Protein AF-A0A928X667-F1 (afdb_monomer)

Radius of gyration: 17.64 Å; Cα contacts (8 Å, |Δi|>4): 280; chains: 1; bounding box: 46×39×50 Å

Mean predicted aligned error: 10.04 Å

Foldseek 3Di:
DPDQFDQDAADPPVQVVLCVVPVVVVVVVVVVVVVLVVVVVVQPDPCFWPDDPVVLVVVLVVLLCVLLVLQVPQDDDVQARQGLNLLSLLVQCNRNAQVSSLVSQLSSVVVSCNPRNRHHDFSLLSSLSSLSNRQLSRLLPPDDDPPLVSLVVSLVVSCCPNLVPSVLVRQCSPPHPVVNVVSVVCSVSVVVSSVVSSVVNVVVVVVCLVPDDCNTGVSNVVPD

Secondary structure (DSSP, 8-state):
--SS-------HHHHHHHHHHTHHHHHHHHHHHHHHHHHHHHS-----B---HHHHHHHHHHHHHHHHHHHH--EEETTEEE-SHHHHHHHHHHHH-HHHHHHHHHHHHHHHHHHS--SSPPHHHHHHHHHHHHHHHHHHHH--S-HHHHHHHHHHHHIIIIIIIIHHHHHHHHS-TTHHHHHHHHHHHHHHHHHHHHHHHHHHHHHHHHHS-TTTBGGGTTT-

pLDDT: mean 73.48, std 12.9, range [28.52, 91.56]

Nearest PDB structures (foldseek):
  5d0y-assembly2_B  TM=8.139E-01  e=7.021E-04  Lactobacillus delbrueckii subsp. bulgaricus
  7nnt-assembly1_C  TM=7.976E-01  e=4.107E-04  Lactobacillus delbrueckii subsp. bulgaricus ATCC 11842 = JCM 1002
  5d3m-assembly1_C  TM=7.918E-01  e=2.262E-03  Lactobacillus delbrueckii
  4z7f-assembly2_D  TM=7.375E-01  e=1.459E-03  Enterococcus faecalis V583
  5jsz-assembly2_G  TM=7.010E-01  e=6.613E-03  Lactobacillus delbrueckii subsp. bulgaricus ATCC 11842 = JCM 1002

Solvent-accessible surface area (backbone atoms only — not comparable to full-atom values): 11782 Å² total; per-residue (Å²): 145,77,79,90,70,56,70,39,73,74,52,64,66,62,48,52,50,49,49,66,74,48,38,73,61,53,50,59,46,47,51,51,50,49,49,50,49,46,51,61,66,70,44,81,81,72,78,41,53,72,61,54,73,67,56,51,52,53,54,42,52,53,51,14,52,50,19,17,50,23,58,70,57,47,50,84,48,101,88,46,77,41,56,46,29,57,34,47,12,30,50,36,1,67,63,57,25,17,75,52,4,19,53,27,20,25,50,6,44,52,53,27,38,64,77,59,32,89,26,86,78,42,72,46,36,29,49,18,44,11,39,33,0,23,46,30,18,42,45,65,76,74,50,96,64,59,70,68,56,44,50,54,52,27,52,53,53,33,42,50,51,20,65,55,45,30,36,47,53,28,46,32,69,73,75,34,75,74,47,51,63,59,47,64,69,45,45,65,58,52,48,51,41,49,51,52,33,49,55,51,38,53,55,50,51,58,48,45,70,71,70,54,63,66,89,40,36,41,71,76,62,72,82,114

Structure (mmCIF, N/CA/C/O backbone):
data_AF-A0A928X667-F1
#
_entry.id   AF-A0A928X667-F1
#
loop_
_atom_site.group_PDB
_atom_site.id
_atom_site.type_symbol
_atom_site.label_atom_id
_atom_site.label_alt_id
_atom_site.label_comp_id
_atom_site.label_asym_id
_atom_site.label_entity_id
_atom_site.label_seq_id
_atom_site.pdbx_PDB_ins_code
_atom_site.Cartn_x
_atom_site.Cartn_y
_atom_site.Cartn_z
_atom_site.occupancy
_atom_site.B_iso_or_equiv
_atom_site.auth_seq_id
_atom_site.auth_comp_id
_atom_site.auth_asym_id
_atom_site.auth_atom_id
_atom_site.pdbx_PDB_model_num
ATOM 1 N N . MET A 1 1 ? 21.121 7.415 -21.082 1.00 34.56 1 MET A N 1
ATOM 2 C CA . MET A 1 1 ? 20.284 7.556 -19.870 1.00 34.56 1 MET A CA 1
ATOM 3 C C . MET A 1 1 ? 18.849 7.983 -20.225 1.00 34.56 1 MET A C 1
ATOM 5 O O . MET A 1 1 ? 18.277 8.797 -19.523 1.00 34.56 1 MET A O 1
ATOM 9 N N . SER A 1 2 ? 18.241 7.443 -21.295 1.00 30.00 2 SER A N 1
ATOM 10 C CA . SER A 1 2 ? 16.933 7.940 -21.780 1.00 30.00 2 SER A CA 1
ATOM 11 C C . SER A 1 2 ? 16.003 6.905 -22.434 1.00 30.00 2 SER A C 1
ATOM 13 O O . SER A 1 2 ? 14.886 7.262 -22.774 1.00 30.00 2 SER A O 1
ATOM 15 N N . ASN A 1 3 ? 16.391 5.628 -22.563 1.00 28.52 3 ASN A N 1
ATOM 16 C CA . ASN A 1 3 ? 15.548 4.613 -23.229 1.00 28.52 3 ASN A CA 1
ATOM 17 C C . ASN A 1 3 ? 15.015 3.516 -22.291 1.00 28.52 3 ASN A C 1
ATOM 19 O O . ASN A 1 3 ? 14.412 2.558 -22.755 1.00 28.52 3 ASN A O 1
ATOM 23 N N . PHE A 1 4 ? 15.230 3.635 -20.977 1.00 40.34 4 PHE A N 1
ATOM 24 C CA . PHE A 1 4 ? 14.765 2.640 -19.997 1.00 40.34 4 PHE A CA 1
ATOM 25 C C . PHE A 1 4 ? 13.350 2.930 -19.457 1.00 40.34 4 PHE A C 1
ATOM 27 O O . PHE A 1 4 ? 12.793 2.121 -18.727 1.00 40.34 4 PHE A O 1
ATOM 34 N N . LEU A 1 5 ? 12.780 4.084 -19.825 1.00 43.56 5 LEU A N 1
ATOM 35 C CA . LEU A 1 5 ? 11.478 4.595 -19.381 1.00 43.56 5 LEU A CA 1
ATOM 36 C C . LEU A 1 5 ? 10.654 5.112 -20.573 1.00 43.56 5 LEU A C 1
ATOM 38 O O . LEU A 1 5 ? 10.009 6.153 -20.488 1.00 43.56 5 LEU A O 1
ATOM 42 N N . ALA A 1 6 ? 10.703 4.435 -21.723 1.00 42.53 6 ALA A N 1
ATOM 43 C CA . ALA A 1 6 ? 9.651 4.655 -22.711 1.00 42.53 6 ALA A CA 1
ATOM 44 C C . ALA A 1 6 ? 8.358 4.043 -22.140 1.00 42.53 6 ALA A C 1
ATOM 46 O O . ALA A 1 6 ? 8.422 2.912 -21.646 1.00 42.53 6 ALA A O 1
ATOM 47 N N . PRO A 1 7 ? 7.208 4.741 -22.169 1.00 50.44 7 PRO A N 1
ATOM 48 C CA . PRO A 1 7 ? 5.937 4.143 -21.782 1.00 50.44 7 PRO A CA 1
ATOM 49 C C . PRO A 1 7 ? 5.655 2.978 -22.734 1.00 50.44 7 PRO A C 1
ATOM 51 O O . PRO A 1 7 ? 5.244 3.167 -23.878 1.00 50.44 7 PRO A O 1
ATOM 54 N N . ALA A 1 8 ? 5.956 1.761 -22.287 1.00 59.34 8 ALA A N 1
ATOM 55 C CA . ALA A 1 8 ? 5.592 0.556 -23.005 1.00 59.34 8 ALA A CA 1
ATOM 56 C C . ALA A 1 8 ? 4.094 0.317 -22.768 1.00 59.34 8 ALA A C 1
ATOM 58 O O . ALA A 1 8 ? 3.651 0.405 -21.619 1.00 59.34 8 ALA A O 1
ATOM 59 N N . PRO A 1 9 ? 3.299 0.034 -23.813 1.00 61.81 9 PRO A N 1
ATOM 60 C CA . PRO A 1 9 ? 1.905 -0.341 -23.625 1.00 61.81 9 PRO A CA 1
ATOM 61 C C . PRO A 1 9 ? 1.820 -1.574 -22.721 1.00 61.81 9 PRO A C 1
ATOM 63 O O . PRO A 1 9 ? 2.734 -2.401 -22.697 1.00 61.81 9 PRO A O 1
ATOM 66 N N . PHE A 1 10 ? 0.722 -1.696 -21.973 1.00 66.38 10 PHE A N 1
ATOM 67 C CA . PHE A 1 10 ? 0.493 -2.853 -21.114 1.00 66.38 10 PHE A CA 1
ATOM 68 C C . PHE A 1 10 ? 0.435 -4.132 -21.969 1.00 66.38 10 PHE A C 1
ATOM 70 O O . PHE A 1 10 ? -0.568 -4.421 -22.622 1.00 66.38 10 PHE A O 1
ATOM 77 N N . ASP A 1 11 ? 1.535 -4.882 -21.998 1.00 71.56 11 ASP A N 1
ATOM 78 C CA . ASP A 1 11 ? 1.682 -6.067 -22.839 1.00 71.56 11 ASP A CA 1
ATOM 79 C C . ASP A 1 11 ? 1.337 -7.338 -22.056 1.00 71.56 11 ASP A C 1
ATOM 81 O O . ASP A 1 11 ? 2.180 -7.946 -21.390 1.00 71.56 11 ASP A O 1
ATOM 85 N N . PHE A 1 12 ? 0.078 -7.767 -22.168 1.00 67.94 12 PHE A N 1
ATOM 86 C CA . PHE A 1 12 ? -0.381 -9.031 -21.591 1.00 67.94 12 PHE A CA 1
ATOM 87 C C . PHE A 1 12 ? 0.446 -10.227 -22.084 1.00 67.94 12 PHE A C 1
ATOM 89 O O . PHE A 1 12 ? 0.773 -11.112 -21.294 1.00 67.94 12 PHE A O 1
ATOM 96 N N . VAL A 1 13 ? 0.807 -10.270 -23.369 1.00 68.19 13 VAL A N 1
ATOM 97 C CA . VAL A 1 13 ? 1.485 -11.427 -23.971 1.00 68.19 13 VAL A CA 1
ATOM 98 C C . VAL A 1 13 ? 2.916 -11.530 -23.449 1.00 68.19 13 VAL A C 1
ATOM 100 O O . VAL A 1 13 ? 3.353 -12.621 -23.079 1.00 68.19 13 VAL A O 1
ATOM 103 N N . GLY A 1 14 ? 3.623 -10.405 -23.333 1.00 66.75 14 GLY A N 1
ATOM 104 C CA . GLY A 1 14 ? 4.940 -10.331 -22.702 1.00 66.75 14 GLY A CA 1
ATOM 105 C C . GLY A 1 14 ? 4.922 -10.747 -21.228 1.00 66.75 14 GLY A C 1
ATOM 106 O O . GLY A 1 14 ? 5.779 -11.525 -20.797 1.00 66.75 14 GLY A O 1
ATOM 107 N N . ILE A 1 15 ? 3.907 -10.312 -20.470 1.00 67.31 15 ILE A N 1
ATOM 108 C CA . ILE A 1 15 ? 3.721 -10.689 -19.059 1.00 67.31 15 ILE A CA 1
ATOM 109 C C . ILE A 1 15 ? 3.498 -12.201 -18.930 1.00 67.31 15 ILE A C 1
ATOM 111 O O . ILE A 1 15 ? 4.227 -12.869 -18.195 1.00 67.31 15 ILE A O 1
ATOM 115 N N . PHE A 1 16 ? 2.547 -12.775 -19.674 1.00 68.69 16 PHE A N 1
ATOM 116 C CA . PHE A 1 16 ? 2.264 -14.213 -19.610 1.00 68.69 16 PHE A CA 1
ATOM 117 C C . PHE A 1 16 ? 3.430 -15.064 -20.122 1.00 68.69 16 PHE A C 1
ATOM 119 O O . PHE A 1 16 ? 3.746 -16.093 -19.524 1.00 68.69 16 PHE A O 1
ATOM 126 N N . LYS A 1 17 ? 4.137 -14.622 -21.168 1.00 65.25 17 LYS A N 1
ATOM 127 C CA . LYS A 1 17 ? 5.330 -15.311 -21.677 1.00 65.25 17 LYS A CA 1
ATOM 128 C C . LYS A 1 17 ? 6.459 -15.308 -20.647 1.00 65.25 17 LYS A C 1
ATOM 130 O O . LYS A 1 17 ? 7.097 -16.340 -20.451 1.00 65.25 17 LYS A O 1
ATOM 135 N N . SER A 1 18 ? 6.679 -14.192 -19.952 1.00 64.56 18 SER A N 1
ATOM 136 C CA . SER A 1 18 ? 7.627 -14.098 -18.833 1.00 64.56 18 SER A CA 1
ATOM 137 C C . SER A 1 18 ? 7.260 -15.051 -17.688 1.00 64.56 18 SER A C 1
ATOM 139 O O . SER A 1 18 ? 8.117 -15.805 -17.218 1.00 64.56 18 SER A O 1
ATOM 141 N N . ILE A 1 19 ? 5.976 -15.095 -17.310 1.00 65.25 19 ILE A N 1
ATOM 142 C CA . ILE A 1 19 ? 5.451 -15.986 -16.263 1.00 65.25 19 ILE A CA 1
ATOM 143 C C . ILE A 1 19 ? 5.689 -17.458 -16.611 1.00 65.25 19 ILE A C 1
ATOM 145 O O . ILE A 1 19 ? 6.174 -18.218 -15.776 1.00 65.25 19 ILE A O 1
ATOM 149 N N . ILE A 1 20 ? 5.397 -17.854 -17.850 1.00 61.50 20 ILE A N 1
ATOM 150 C CA . ILE A 1 20 ? 5.564 -19.236 -18.318 1.00 61.50 20 ILE A CA 1
ATOM 151 C C . ILE A 1 20 ? 7.051 -19.603 -18.433 1.00 61.50 20 ILE A C 1
ATOM 153 O O . ILE A 1 20 ? 7.454 -20.695 -18.044 1.00 61.50 20 ILE A O 1
ATOM 157 N N . THR A 1 21 ? 7.893 -18.689 -18.921 1.00 66.38 21 THR A N 1
ATOM 158 C CA . THR A 1 21 ? 9.320 -18.966 -19.166 1.00 66.38 21 THR A CA 1
ATOM 159 C C . THR A 1 21 ? 10.131 -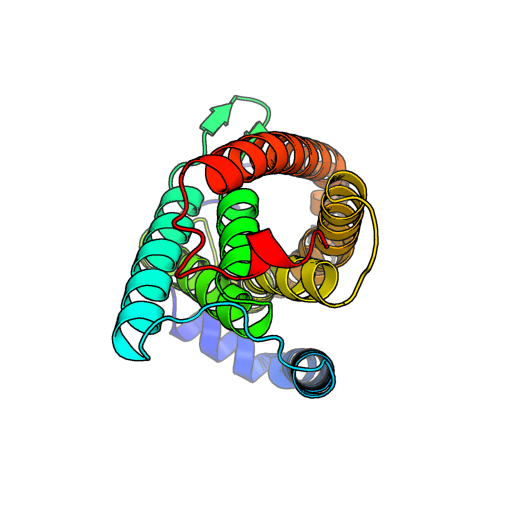19.022 -17.867 1.00 66.38 21 THR A C 1
ATOM 161 O O . THR A 1 21 ? 11.065 -19.811 -17.752 1.00 66.38 21 THR A O 1
ATOM 164 N N . ARG A 1 22 ? 9.777 -18.209 -16.863 1.00 68.00 22 ARG A N 1
ATOM 165 C CA . ARG A 1 22 ? 10.467 -18.131 -15.561 1.00 68.00 22 ARG A CA 1
ATOM 166 C C . ARG A 1 22 ? 9.617 -18.682 -14.412 1.00 68.00 22 ARG A C 1
ATOM 168 O O . ARG A 1 22 ? 9.738 -18.230 -13.274 1.00 68.00 22 ARG A O 1
ATOM 175 N N . TRP A 1 23 ? 8.764 -19.665 -14.701 1.00 62.88 23 TRP A N 1
ATOM 176 C CA . TRP A 1 23 ? 7.750 -20.207 -13.786 1.00 62.88 23 TRP A CA 1
ATOM 177 C C . TRP A 1 23 ? 8.306 -20.662 -12.424 1.00 62.88 23 TRP A C 1
ATOM 179 O O . TRP A 1 23 ? 7.659 -20.462 -11.400 1.00 62.88 23 TRP A O 1
ATOM 189 N N . TYR A 1 24 ? 9.535 -21.184 -12.374 1.00 64.06 24 TYR A N 1
ATOM 190 C CA . TYR A 1 24 ? 10.194 -21.638 -11.142 1.00 64.06 24 TYR A CA 1
ATOM 191 C C . TYR A 1 24 ? 10.423 -20.512 -10.108 1.00 64.06 24 TYR A C 1
ATOM 193 O O . TYR A 1 24 ? 10.380 -20.764 -8.905 1.00 64.06 24 TYR A O 1
ATOM 201 N N . LEU A 1 25 ? 10.584 -19.255 -10.544 1.00 61.50 25 LEU A N 1
ATOM 202 C CA . LEU A 1 25 ? 10.679 -18.088 -9.650 1.00 61.50 25 LEU A CA 1
ATOM 203 C C . LEU A 1 25 ? 9.299 -17.667 -9.119 1.00 61.50 25 LEU A C 1
ATOM 205 O O . LEU A 1 25 ? 9.178 -17.235 -7.973 1.00 61.50 25 LEU A O 1
ATOM 209 N N . TYR A 1 26 ? 8.244 -17.876 -9.911 1.00 63.81 26 TYR A N 1
ATOM 210 C CA . TYR A 1 26 ? 6.857 -17.670 -9.486 1.00 63.81 26 TYR A CA 1
ATOM 211 C C . TYR A 1 26 ? 6.374 -18.752 -8.514 1.00 63.81 26 TYR A C 1
ATOM 213 O O . TYR A 1 26 ? 5.557 -18.454 -7.651 1.00 63.81 26 TYR A O 1
ATOM 221 N N . VAL A 1 27 ? 6.914 -19.974 -8.580 1.00 57.97 27 VAL A N 1
ATOM 222 C CA . VAL A 1 27 ? 6.649 -21.042 -7.597 1.00 57.97 27 VAL A CA 1
ATOM 223 C C . VAL A 1 27 ? 7.238 -20.694 -6.226 1.00 57.97 27 VAL A C 1
ATOM 225 O O . VAL A 1 27 ? 6.556 -20.851 -5.216 1.00 57.97 27 VAL A O 1
ATOM 228 N N . GLY A 1 28 ? 8.449 -20.126 -6.171 1.00 59.66 28 GLY A N 1
ATOM 229 C CA . GLY A 1 28 ? 8.998 -19.567 -4.926 1.00 59.66 28 GLY A CA 1
ATOM 230 C C . GLY A 1 28 ? 8.126 -18.440 -4.351 1.00 59.66 28 GLY A C 1
ATOM 231 O O . GLY A 1 28 ? 7.924 -18.349 -3.142 1.00 59.66 28 GLY A O 1
ATOM 232 N N . LEU A 1 29 ? 7.522 -17.632 -5.224 1.00 58.31 29 LEU A N 1
ATOM 233 C CA . LEU A 1 29 ? 6.565 -16.587 -4.855 1.00 58.31 29 LEU A CA 1
ATOM 234 C C . LEU A 1 29 ? 5.207 -17.143 -4.405 1.00 58.31 29 LEU A C 1
ATOM 236 O O . LEU A 1 29 ? 4.601 -16.598 -3.487 1.00 58.31 29 LEU A O 1
ATOM 240 N N . ALA A 1 30 ? 4.745 -18.242 -5.004 1.00 58.12 30 ALA A N 1
ATOM 241 C CA . ALA A 1 30 ? 3.541 -18.952 -4.589 1.00 58.12 30 ALA A CA 1
ATOM 242 C C . ALA A 1 30 ? 3.689 -19.482 -3.159 1.00 58.12 30 ALA A C 1
ATOM 244 O O . ALA A 1 30 ? 2.745 -19.390 -2.385 1.00 58.12 30 ALA A O 1
ATOM 245 N N . VAL A 1 31 ? 4.884 -19.931 -2.760 1.00 58.72 31 VAL A N 1
ATOM 246 C CA . VAL A 1 31 ? 5.177 -20.304 -1.366 1.00 58.72 31 VAL A CA 1
ATOM 247 C C . VAL A 1 31 ? 5.093 -19.094 -0.428 1.00 58.72 31 VAL A C 1
ATOM 249 O O . VAL A 1 31 ? 4.523 -19.211 0.652 1.00 58.72 31 VAL A O 1
ATOM 252 N N . VAL A 1 32 ? 5.570 -17.914 -0.839 1.00 63.28 32 VAL A N 1
ATOM 253 C CA . VAL A 1 32 ? 5.446 -16.668 -0.052 1.00 63.28 32 VAL A CA 1
ATOM 254 C C . VAL A 1 32 ? 3.990 -16.206 0.050 1.00 63.28 32 VAL A C 1
ATOM 256 O O . VAL A 1 32 ? 3.550 -15.797 1.120 1.00 63.28 32 VAL A O 1
ATOM 259 N N . PHE A 1 33 ? 3.212 -16.326 -1.025 1.00 66.06 33 PHE A N 1
ATOM 260 C CA . PHE A 1 33 ? 1.774 -16.056 -1.024 1.00 66.06 33 PHE A CA 1
ATOM 261 C C . PHE A 1 33 ? 0.993 -17.036 -0.160 1.00 66.06 33 PHE A C 1
ATOM 263 O O . PHE A 1 33 ? 0.105 -16.616 0.573 1.00 66.06 33 PHE A O 1
ATOM 270 N N . VAL A 1 34 ? 1.334 -18.323 -0.214 1.00 59.69 34 VAL A N 1
ATOM 271 C CA . VAL A 1 34 ? 0.758 -19.361 0.641 1.00 59.69 34 VAL A CA 1
ATOM 272 C C . VAL A 1 34 ? 1.137 -19.098 2.094 1.00 59.69 34 VAL A C 1
ATOM 274 O O . VAL A 1 34 ? 0.261 -19.144 2.944 1.00 59.69 34 VAL A O 1
ATOM 277 N N . LEU A 1 35 ? 2.377 -18.706 2.395 1.00 58.38 35 LEU A N 1
ATOM 278 C CA . LEU A 1 35 ? 2.792 -18.301 3.740 1.00 58.38 35 LEU A CA 1
ATOM 279 C C . LEU A 1 35 ? 2.075 -17.030 4.214 1.00 58.38 35 LEU A C 1
ATOM 281 O O . LEU A 1 35 ? 1.641 -16.987 5.356 1.00 58.38 35 LEU A O 1
ATOM 285 N N . LEU A 1 36 ? 1.867 -16.025 3.361 1.00 61.25 36 LEU A N 1
ATOM 286 C CA . LEU A 1 36 ? 1.093 -14.819 3.687 1.00 61.25 36 LEU A CA 1
ATOM 287 C C . LEU A 1 36 ? -0.396 -15.101 3.878 1.00 61.25 36 LEU A C 1
ATOM 289 O O . LEU A 1 36 ? -1.033 -14.521 4.760 1.00 61.25 36 LEU A O 1
ATOM 293 N N . PHE A 1 37 ? -0.951 -16.007 3.079 1.00 62.56 37 PHE A N 1
ATOM 294 C CA . PHE A 1 37 ? -2.321 -16.480 3.210 1.00 62.56 37 PHE A CA 1
ATOM 295 C C . PHE A 1 37 ? -2.487 -17.319 4.480 1.00 62.56 37 PHE A C 1
ATOM 297 O O . PHE A 1 37 ? -3.468 -17.159 5.192 1.00 62.56 37 PHE A O 1
ATOM 304 N N . ILE A 1 38 ? -1.493 -18.138 4.828 1.00 56.78 38 ILE A N 1
ATOM 305 C CA . ILE A 1 38 ? -1.424 -18.887 6.084 1.00 56.78 38 ILE A CA 1
ATOM 306 C C . ILE A 1 38 ? -1.286 -17.920 7.264 1.00 56.78 38 ILE A C 1
ATOM 308 O O . ILE A 1 38 ? -2.048 -18.032 8.212 1.00 56.78 38 ILE A O 1
ATOM 312 N N . ILE A 1 39 ? -0.419 -16.906 7.205 1.00 58.97 39 ILE A N 1
ATOM 313 C CA . ILE A 1 39 ? -0.285 -15.885 8.257 1.00 58.97 39 ILE A CA 1
ATOM 314 C C . ILE A 1 39 ? -1.607 -15.122 8.433 1.00 58.97 39 ILE A C 1
ATOM 316 O O . ILE A 1 39 ? -2.088 -14.982 9.552 1.00 58.97 39 ILE A O 1
ATOM 320 N N . THR A 1 40 ? -2.258 -14.687 7.352 1.00 57.81 40 THR A N 1
ATOM 321 C CA . THR A 1 40 ? -3.562 -13.996 7.430 1.00 57.81 40 THR A CA 1
ATOM 322 C C . THR A 1 40 ? -4.737 -14.914 7.787 1.00 57.81 40 THR A C 1
ATOM 324 O O . THR A 1 40 ? -5.737 -14.428 8.316 1.00 57.81 40 THR A O 1
ATOM 327 N N . ALA A 1 41 ? -4.635 -16.225 7.548 1.00 55.12 41 ALA A N 1
ATOM 328 C CA . ALA A 1 41 ? -5.611 -17.228 7.978 1.00 55.12 41 ALA A CA 1
ATOM 329 C C . ALA A 1 41 ? -5.418 -17.667 9.441 1.00 55.12 41 ALA A C 1
ATOM 331 O O . ALA A 1 41 ? -6.401 -17.995 10.103 1.00 55.12 41 ALA A O 1
ATOM 332 N N . LEU A 1 42 ? -4.179 -17.652 9.948 1.00 51.66 42 LEU A N 1
ATOM 333 C CA . LEU A 1 42 ? -3.814 -17.989 11.330 1.00 51.66 42 LEU A CA 1
ATOM 334 C C . LEU A 1 42 ? -4.000 -16.810 12.296 1.00 51.66 42 LEU A C 1
ATOM 336 O O . LEU A 1 42 ? -4.219 -17.007 13.491 1.00 51.66 42 LEU A O 1
ATOM 340 N N . VAL A 1 43 ? -3.941 -15.576 11.797 1.00 59.09 43 VAL A N 1
ATOM 341 C CA . VAL A 1 43 ? -4.294 -14.388 12.573 1.00 59.09 43 VAL A CA 1
ATOM 342 C C . VAL A 1 43 ? -5.811 -14.366 12.793 1.00 59.09 43 VAL A C 1
ATOM 344 O O . VAL A 1 43 ? -6.589 -14.358 11.838 1.00 59.09 43 VAL A O 1
ATOM 347 N N . LYS A 1 44 ? -6.243 -14.358 14.068 1.00 54.16 44 LYS A N 1
ATOM 348 C CA . LYS A 1 44 ? -7.659 -14.195 14.453 1.00 54.16 44 LYS A CA 1
ATOM 349 C C . LYS A 1 44 ? -8.253 -13.048 13.645 1.00 54.16 44 LYS A C 1
ATOM 351 O O . LYS A 1 44 ? -7.683 -11.970 13.658 1.00 54.16 44 LYS A O 1
ATOM 356 N N . LYS A 1 45 ? -9.385 -13.266 12.970 1.00 59.09 45 LYS A N 1
ATOM 357 C CA . LYS A 1 45 ? -10.087 -12.216 12.218 1.00 59.09 45 LYS A CA 1
ATOM 358 C C . LYS A 1 45 ? -10.833 -11.322 13.213 1.00 59.09 45 LYS A C 1
ATOM 360 O O . LYS A 1 45 ? -11.914 -11.720 13.655 1.00 59.09 45 LYS A O 1
ATOM 365 N N . PRO A 1 46 ? -10.298 -10.156 13.614 1.00 60.78 46 PRO A N 1
ATOM 366 C CA . PRO A 1 46 ? -11.061 -9.244 14.449 1.00 60.78 46 PRO A CA 1
ATOM 367 C C . PRO A 1 46 ? -12.286 -8.765 13.664 1.00 60.78 46 PRO A C 1
ATOM 369 O O . PRO A 1 46 ? -12.260 -8.650 12.434 1.00 60.78 46 PRO A O 1
ATOM 372 N N . LYS A 1 47 ? -13.372 -8.444 14.368 1.00 61.03 47 LYS A N 1
ATOM 373 C CA . LYS A 1 47 ? -14.447 -7.650 13.770 1.00 61.03 47 LYS A CA 1
ATOM 374 C C . LYS A 1 47 ? -13.909 -6.238 13.536 1.00 61.03 47 LYS A C 1
ATOM 376 O O . LYS A 1 47 ? -13.860 -5.429 14.450 1.00 61.03 47 LYS A O 1
ATOM 381 N N . VAL A 1 48 ? -13.470 -5.978 12.308 1.00 69.12 48 VAL A N 1
ATOM 382 C CA . VAL A 1 48 ? -12.923 -4.682 11.878 1.00 69.12 48 VAL A CA 1
ATOM 383 C C . VAL A 1 48 ? -14.023 -3.623 11.762 1.00 69.12 48 VAL A C 1
ATOM 385 O O . VAL A 1 48 ? -13.860 -2.478 12.182 1.00 69.12 48 VAL A O 1
ATOM 388 N N . ASN A 1 49 ? -1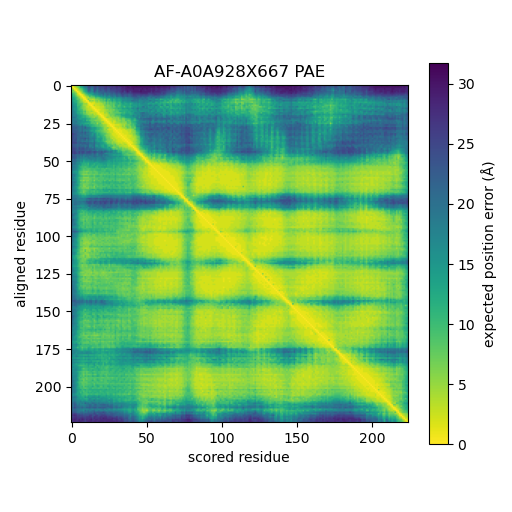5.161 -4.011 11.187 1.00 73.38 49 ASN A N 1
ATOM 389 C CA . ASN A 1 49 ? -16.284 -3.127 10.924 1.00 73.38 49 ASN A CA 1
ATOM 390 C C . ASN A 1 49 ? -17.618 -3.873 11.037 1.00 73.38 49 ASN A C 1
ATOM 392 O O . ASN A 1 49 ? -17.670 -5.101 10.939 1.00 73.38 49 ASN A O 1
ATOM 396 N N . ASN A 1 50 ? -18.692 -3.114 11.242 1.00 75.88 50 ASN A N 1
ATOM 397 C CA . ASN A 1 50 ? -20.067 -3.609 11.295 1.00 75.88 50 ASN A CA 1
ATOM 398 C C . ASN A 1 50 ? -20.843 -3.243 10.015 1.00 75.88 50 ASN A C 1
ATOM 400 O O . ASN A 1 50 ? -21.997 -2.825 10.053 1.00 75.88 50 ASN A O 1
ATOM 404 N N . LEU A 1 51 ? -20.173 -3.336 8.863 1.00 78.12 51 LEU A N 1
ATOM 405 C CA . LEU A 1 51 ? -20.746 -2.998 7.561 1.00 78.12 51 LEU A CA 1
ATOM 406 C C . LEU A 1 51 ? -21.403 -4.222 6.917 1.00 78.12 51 LEU A C 1
ATOM 408 O O . LEU A 1 51 ? -20.875 -5.337 6.984 1.00 78.12 51 LEU A O 1
ATOM 412 N N . SER A 1 52 ? -22.510 -4.003 6.202 1.00 83.62 52 SER A N 1
ATOM 413 C CA . SER A 1 52 ? -23.088 -5.043 5.342 1.00 83.62 52 SER A CA 1
ATOM 414 C C . SER A 1 52 ? -22.076 -5.506 4.283 1.00 83.62 52 SER A C 1
ATOM 416 O O . SER A 1 52 ? -21.136 -4.785 3.932 1.00 83.62 52 SER A O 1
ATOM 418 N N . LYS A 1 53 ? -22.257 -6.720 3.744 1.00 83.88 53 LYS A N 1
ATOM 419 C CA . LYS A 1 53 ? -21.366 -7.273 2.705 1.00 83.88 53 LYS A CA 1
ATOM 420 C C . LYS A 1 53 ? -21.257 -6.333 1.496 1.00 83.88 53 LYS A C 1
ATOM 422 O O . LYS A 1 53 ? -20.151 -6.082 1.024 1.00 83.88 53 LYS A O 1
ATOM 427 N N . THR A 1 54 ? -22.381 -5.762 1.064 1.00 86.88 54 THR A N 1
ATOM 428 C CA . THR A 1 54 ? -22.448 -4.823 -0.064 1.00 86.88 54 THR A CA 1
ATOM 429 C C . THR A 1 54 ? -21.724 -3.515 0.236 1.00 86.88 54 THR A C 1
ATOM 431 O O . THR A 1 54 ? -20.925 -3.065 -0.575 1.00 86.88 54 THR A O 1
ATOM 434 N N . GLN A 1 55 ? -21.924 -2.927 1.421 1.00 84.19 55 GLN A N 1
ATOM 435 C CA . GLN A 1 55 ? -21.210 -1.704 1.810 1.00 84.19 55 GLN A CA 1
ATOM 436 C C . GLN A 1 55 ? -19.701 -1.933 1.865 1.00 84.19 55 GLN A C 1
ATOM 438 O O . GLN A 1 55 ? -18.942 -1.137 1.325 1.00 84.19 55 GLN A O 1
ATOM 443 N N . ASN A 1 56 ? -19.266 -3.045 2.463 1.00 84.31 56 ASN A N 1
ATOM 444 C CA . ASN A 1 56 ? -17.858 -3.430 2.488 1.00 84.31 56 ASN A CA 1
ATOM 445 C C . ASN A 1 56 ? -17.266 -3.502 1.073 1.00 84.31 56 ASN A C 1
ATOM 447 O O . ASN A 1 56 ? -16.178 -2.983 0.847 1.00 84.31 56 ASN A O 1
ATOM 451 N N . LEU A 1 57 ? -17.984 -4.105 0.121 1.00 87.62 57 LEU A N 1
ATOM 452 C CA . LEU A 1 57 ? -17.552 -4.181 -1.274 1.00 87.62 57 LEU A CA 1
ATOM 453 C C . LEU A 1 57 ? -17.411 -2.794 -1.914 1.00 87.62 57 LEU A C 1
ATOM 455 O O . LEU A 1 57 ? -16.381 -2.503 -2.515 1.00 87.62 57 LEU A O 1
ATOM 459 N N . VAL A 1 58 ? -18.415 -1.931 -1.745 1.00 90.88 58 VAL A N 1
ATOM 460 C CA . VAL A 1 58 ? -18.420 -0.577 -2.319 1.00 90.88 58 VAL A CA 1
ATOM 461 C C . VAL A 1 58 ? -17.275 0.266 -1.757 1.00 90.88 58 VAL A C 1
ATOM 463 O O . VAL A 1 58 ? -16.551 0.900 -2.519 1.00 90.88 58 VAL A O 1
ATOM 466 N N . TYR A 1 59 ? -17.046 0.234 -0.443 1.00 88.69 59 TYR A N 1
ATOM 467 C CA . TYR A 1 59 ? -15.936 0.973 0.158 1.00 88.69 59 TYR A CA 1
ATOM 468 C C . TYR A 1 59 ? -14.569 0.450 -0.301 1.00 88.69 59 TYR A C 1
ATOM 470 O O . TYR A 1 59 ? -13.680 1.255 -0.567 1.00 88.69 59 TYR A O 1
ATOM 478 N N . MET A 1 60 ? -14.402 -0.868 -0.456 1.00 90.12 60 MET A N 1
ATOM 479 C CA . MET A 1 60 ? -13.175 -1.436 -1.028 1.00 90.12 60 MET A CA 1
ATOM 480 C C . MET A 1 60 ? -12.952 -0.968 -2.472 1.00 90.12 60 MET A C 1
ATOM 482 O O . MET A 1 60 ? -11.830 -0.614 -2.823 1.00 90.12 60 MET A O 1
ATOM 486 N N . ALA A 1 61 ? -14.007 -0.913 -3.291 1.00 89.69 61 ALA A N 1
ATOM 487 C CA . ALA A 1 61 ? -13.917 -0.424 -4.665 1.00 89.69 61 ALA A CA 1
ATOM 488 C C . ALA A 1 61 ? -13.505 1.058 -4.721 1.00 89.69 61 ALA A C 1
ATOM 490 O O . ALA A 1 61 ? -12.598 1.413 -5.472 1.00 89.69 61 ALA A O 1
ATOM 491 N N . ILE A 1 62 ? -14.099 1.907 -3.874 1.00 91.56 62 ILE A N 1
ATOM 492 C CA . ILE A 1 62 ? -13.745 3.333 -3.780 1.00 91.56 62 ILE A CA 1
ATOM 493 C C . ILE A 1 62 ? -12.285 3.506 -3.346 1.00 91.56 62 ILE A C 1
ATOM 495 O O . ILE A 1 62 ? -11.551 4.279 -3.957 1.00 91.56 62 ILE A O 1
ATOM 499 N N . PHE A 1 63 ? -11.832 2.773 -2.324 1.00 89.62 63 PHE A N 1
ATOM 500 C CA . PHE A 1 63 ? -10.434 2.843 -1.892 1.00 89.62 63 PHE A CA 1
ATOM 501 C C . PHE A 1 63 ? -9.464 2.306 -2.946 1.00 89.62 63 PHE A C 1
ATOM 503 O O . PHE A 1 63 ? -8.368 2.839 -3.075 1.00 89.62 63 PHE A O 1
ATOM 510 N N . SER A 1 64 ? -9.858 1.295 -3.723 1.00 90.19 64 SER A N 1
ATOM 511 C CA . SER A 1 64 ? -9.035 0.773 -4.817 1.00 90.19 64 SER A CA 1
ATOM 512 C C . SER A 1 64 ? -8.877 1.813 -5.928 1.00 90.19 64 SER A C 1
ATOM 514 O O . SER A 1 64 ? -7.757 2.067 -6.373 1.00 90.19 64 SER A O 1
ATOM 516 N N . ALA A 1 65 ? -9.964 2.502 -6.290 1.00 89.50 65 ALA A N 1
ATOM 517 C CA . ALA A 1 65 ? -9.916 3.635 -7.211 1.00 89.50 65 ALA A CA 1
ATOM 518 C C . ALA A 1 65 ? -9.042 4.778 -6.667 1.00 89.50 65 ALA A C 1
ATOM 520 O O . ALA A 1 65 ? -8.269 5.381 -7.406 1.00 89.50 65 ALA A O 1
ATOM 521 N N . LEU A 1 66 ? -9.097 5.050 -5.362 1.00 89.19 66 LEU A N 1
ATOM 522 C CA . LEU A 1 66 ? -8.271 6.085 -4.744 1.00 89.19 66 LEU A CA 1
ATOM 523 C C . LEU A 1 66 ? -6.780 5.703 -4.709 1.00 89.19 66 LEU A C 1
ATOM 525 O O . LEU A 1 66 ? -5.935 6.551 -4.984 1.00 89.19 66 LEU A O 1
ATOM 529 N N . CYS A 1 67 ? -6.449 4.432 -4.451 1.00 86.25 67 CYS A N 1
ATOM 530 C CA . CYS A 1 67 ? -5.088 3.903 -4.590 1.00 86.25 67 CYS A CA 1
ATOM 531 C C . CYS A 1 67 ? -4.577 4.032 -6.030 1.00 86.25 67 CYS A C 1
ATOM 533 O O . CYS A 1 67 ? -3.438 4.441 -6.231 1.00 86.25 67 CYS A O 1
ATOM 535 N N . MET A 1 68 ? -5.420 3.729 -7.021 1.00 87.44 68 MET A N 1
ATOM 536 C CA . MET A 1 68 ? -5.095 3.905 -8.438 1.00 87.44 68 MET A CA 1
ATOM 537 C C . MET A 1 68 ? -4.773 5.373 -8.749 1.00 87.44 68 MET A C 1
ATOM 539 O O . MET A 1 68 ? -3.718 5.665 -9.308 1.00 87.44 68 MET A O 1
ATOM 543 N N . VAL A 1 69 ? -5.637 6.312 -8.351 1.00 85.69 69 VAL A N 1
ATOM 544 C CA . VAL A 1 69 ? -5.398 7.750 -8.562 1.00 85.69 69 VAL A CA 1
ATOM 545 C C . VAL A 1 69 ? -4.117 8.198 -7.857 1.00 85.69 69 VAL A C 1
ATOM 547 O O . VAL A 1 69 ? -3.313 8.908 -8.451 1.00 85.69 69 VAL A O 1
ATOM 550 N N . ALA A 1 70 ? -3.868 7.729 -6.632 1.00 84.00 70 ALA A N 1
ATOM 551 C CA . ALA A 1 70 ? -2.643 8.016 -5.885 1.00 84.00 70 ALA A CA 1
ATOM 552 C C . ALA A 1 70 ? -1.368 7.436 -6.528 1.00 84.00 70 ALA A C 1
ATOM 554 O O . ALA A 1 70 ? -0.268 7.898 -6.218 1.00 84.00 70 ALA A O 1
ATOM 555 N N . ASN A 1 71 ? -1.504 6.429 -7.399 1.00 78.00 71 ASN A N 1
ATOM 556 C CA . ASN A 1 71 ? -0.403 5.855 -8.176 1.00 78.00 71 ASN A CA 1
ATOM 557 C C . ASN A 1 71 ? -0.078 6.699 -9.413 1.00 78.00 71 ASN A C 1
ATOM 559 O O . ASN A 1 71 ? 1.081 6.834 -9.801 1.00 78.00 71 ASN A O 1
ATOM 563 N N . ILE A 1 72 ? -1.112 7.297 -10.008 1.00 73.75 72 ILE A N 1
ATOM 564 C CA . ILE A 1 72 ? -0.997 8.132 -11.207 1.00 73.75 72 ILE A CA 1
ATOM 565 C C . ILE A 1 72 ? -0.543 9.548 -10.852 1.00 73.75 72 ILE A C 1
ATOM 567 O O . ILE A 1 72 ? 0.304 10.120 -11.534 1.00 73.75 72 ILE A O 1
ATOM 571 N N . VAL A 1 73 ? -1.094 10.117 -9.779 1.00 71.06 73 VAL A N 1
ATOM 572 C CA . VAL A 1 73 ? -0.758 11.458 -9.293 1.00 71.06 73 VAL A CA 1
ATOM 573 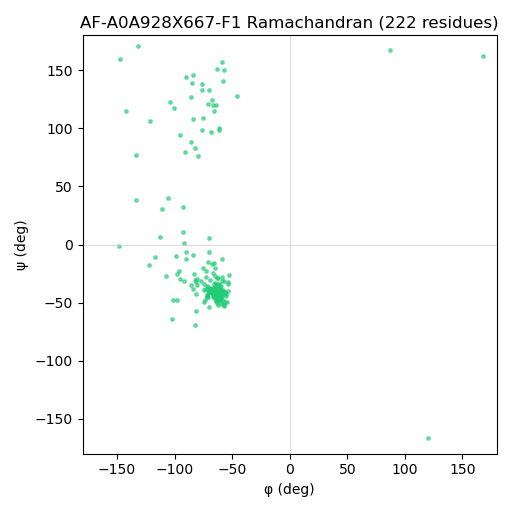C C . VAL A 1 73 ? 0.547 11.379 -8.505 1.00 71.06 73 VAL A C 1
ATOM 575 O O . VAL A 1 73 ? 0.576 11.375 -7.277 1.00 71.06 73 VAL A O 1
ATOM 578 N N . GLN A 1 74 ? 1.650 11.270 -9.235 1.00 67.38 74 GLN A N 1
ATOM 579 C CA . GLN A 1 74 ? 2.990 11.413 -8.682 1.00 67.38 74 GLN A CA 1
ATOM 580 C C . GLN A 1 74 ? 3.331 12.896 -8.674 1.00 67.38 74 GLN A C 1
ATOM 582 O O . GLN A 1 74 ? 3.211 13.552 -9.705 1.00 67.38 74 GLN A O 1
ATOM 587 N N . ILE A 1 75 ? 3.741 13.437 -7.524 1.00 60.00 75 ILE A N 1
ATOM 588 C CA . ILE A 1 75 ? 4.191 14.831 -7.439 1.00 60.00 75 ILE A CA 1
ATOM 589 C C . ILE A 1 75 ? 5.591 14.877 -8.063 1.00 60.00 75 ILE A C 1
ATOM 591 O O . ILE A 1 75 ? 6.526 14.337 -7.462 1.00 60.00 75 ILE A O 1
ATOM 595 N N . PRO A 1 76 ? 5.769 15.478 -9.255 1.00 54.62 76 PRO A N 1
ATOM 596 C CA . PRO A 1 76 ? 7.051 15.477 -9.933 1.00 54.62 76 PRO A CA 1
ATOM 597 C C . PRO A 1 76 ? 7.895 16.601 -9.336 1.00 54.62 76 PRO A C 1
ATOM 599 O O . PRO A 1 76 ? 7.936 17.714 -9.853 1.00 54.62 76 PRO A O 1
ATOM 602 N N . THR A 1 77 ? 8.550 16.341 -8.206 1.00 54.97 77 THR A N 1
ATOM 603 C CA . THR A 1 77 ? 9.654 17.209 -7.786 1.00 54.97 77 THR A CA 1
ATOM 604 C C . THR A 1 77 ? 10.931 16.749 -8.494 1.00 54.97 77 THR A C 1
ATOM 606 O O . THR A 1 77 ? 11.098 15.546 -8.703 1.00 54.97 77 THR A O 1
ATOM 609 N N . PRO A 1 78 ? 11.854 17.659 -8.858 1.00 48.50 78 PRO A N 1
ATOM 610 C CA . PRO A 1 78 ? 13.057 17.326 -9.633 1.00 48.50 78 PRO A CA 1
ATOM 611 C C . PRO A 1 78 ? 13.987 16.291 -8.975 1.00 48.50 78 PRO A C 1
ATOM 613 O O . PRO A 1 78 ? 14.873 15.765 -9.641 1.00 48.50 78 PRO A O 1
ATOM 616 N N . PHE A 1 79 ? 13.780 15.972 -7.693 1.00 45.44 79 PHE A N 1
ATOM 617 C CA . PHE A 1 79 ? 14.603 15.031 -6.929 1.00 45.44 79 PHE A CA 1
ATOM 618 C C . PHE A 1 79 ? 13.818 13.850 -6.334 1.00 45.44 79 PHE A C 1
ATOM 620 O O . PHE A 1 79 ? 14.430 12.856 -5.948 1.00 45.44 79 PHE A O 1
ATOM 627 N N . ILE A 1 80 ? 12.484 13.936 -6.226 1.00 54.44 80 ILE A N 1
ATOM 628 C CA . ILE A 1 80 ? 11.657 12.937 -5.533 1.00 54.44 80 ILE A CA 1
ATOM 629 C C . ILE A 1 80 ? 10.330 12.737 -6.281 1.00 54.44 80 ILE A C 1
ATOM 631 O O . ILE A 1 80 ? 9.480 13.628 -6.312 1.00 54.44 80 ILE A O 1
ATOM 635 N N . GLN A 1 81 ? 10.114 11.536 -6.821 1.00 58.78 81 GLN A N 1
ATOM 636 C CA . GLN A 1 81 ? 8.789 11.078 -7.249 1.00 58.78 81 GLN A CA 1
ATOM 637 C C . GLN A 1 81 ? 8.073 10.469 -6.040 1.00 58.78 81 GLN A C 1
ATOM 639 O O . GLN A 1 81 ? 8.205 9.282 -5.741 1.00 58.78 81 GLN A O 1
ATOM 644 N N . ALA A 1 82 ? 7.363 11.304 -5.280 1.00 59.38 82 ALA A N 1
ATOM 645 C CA . ALA A 1 82 ? 6.615 10.838 -4.119 1.00 59.38 82 ALA A CA 1
ATOM 646 C C . ALA A 1 82 ? 5.247 10.302 -4.565 1.00 59.38 82 ALA A C 1
ATOM 648 O O . ALA A 1 82 ? 4.364 11.078 -4.934 1.00 59.38 82 ALA A O 1
ATOM 649 N N . SER A 1 83 ? 5.071 8.979 -4.527 1.00 71.44 83 SER A N 1
ATOM 650 C CA . SER A 1 83 ? 3.764 8.346 -4.710 1.00 71.44 83 SER A CA 1
ATOM 651 C C . SER A 1 83 ? 3.003 8.291 -3.382 1.00 71.44 83 SER A C 1
ATOM 653 O O . SER A 1 83 ? 3.574 8.001 -2.326 1.00 71.44 83 SER A O 1
ATOM 655 N N . LEU A 1 84 ? 1.697 8.570 -3.432 1.00 79.81 84 LEU A N 1
ATOM 656 C CA . LEU A 1 84 ? 0.812 8.571 -2.256 1.00 79.81 84 LEU A CA 1
ATOM 657 C C . LEU A 1 84 ? 0.132 7.211 -2.025 1.00 79.81 84 LEU A C 1
ATOM 659 O O . LEU A 1 84 ? -0.640 7.037 -1.079 1.00 79.81 84 LEU A O 1
ATOM 663 N N . VAL A 1 85 ? 0.438 6.225 -2.874 1.00 83.69 85 VAL A N 1
ATOM 664 C CA . VAL A 1 85 ? -0.129 4.868 -2.829 1.00 83.69 85 VAL A CA 1
ATOM 665 C C . VAL A 1 85 ? 0.088 4.216 -1.474 1.00 83.69 85 VAL A C 1
ATOM 667 O O . VAL A 1 85 ? -0.836 3.611 -0.941 1.00 83.69 85 VAL A O 1
ATOM 670 N N . ALA A 1 86 ? 1.280 4.366 -0.887 1.00 82.44 86 ALA A N 1
ATOM 671 C CA . ALA A 1 86 ? 1.603 3.757 0.400 1.00 82.44 86 ALA A CA 1
ATOM 672 C C . ALA A 1 86 ? 0.668 4.247 1.511 1.00 82.44 86 ALA A C 1
ATOM 674 O O . ALA A 1 86 ? 0.182 3.442 2.299 1.00 82.44 86 ALA A O 1
ATOM 675 N N . THR A 1 87 ? 0.348 5.541 1.521 1.00 84.81 87 THR A N 1
ATOM 676 C CA . THR A 1 87 ? -0.595 6.127 2.477 1.00 84.81 87 THR A CA 1
ATOM 677 C C . THR A 1 87 ? -2.007 5.567 2.280 1.00 84.81 87 THR A C 1
ATOM 679 O O . THR A 1 87 ? -2.650 5.139 3.239 1.00 84.81 87 THR A O 1
ATOM 682 N N . MET A 1 88 ? -2.488 5.497 1.035 1.00 86.69 88 MET A N 1
ATOM 683 C CA . MET A 1 88 ? -3.832 4.985 0.744 1.00 86.69 88 MET A CA 1
ATOM 684 C C . MET A 1 88 ? -3.974 3.485 1.037 1.00 86.69 88 MET A C 1
ATOM 686 O O . MET A 1 88 ? -4.962 3.055 1.642 1.00 86.69 88 MET A O 1
ATOM 690 N N . ALA A 1 89 ? -2.962 2.697 0.673 1.00 87.69 89 ALA A N 1
ATOM 691 C CA . ALA A 1 89 ? -2.887 1.273 0.965 1.00 87.69 89 ALA A CA 1
ATOM 692 C C . ALA A 1 89 ? -2.881 1.024 2.477 1.00 87.69 89 ALA A C 1
ATOM 694 O O . ALA A 1 89 ? -3.653 0.200 2.971 1.00 87.69 89 ALA A O 1
ATOM 695 N N . PHE A 1 90 ? -2.098 1.801 3.226 1.00 87.00 90 PHE A N 1
ATOM 696 C CA . PHE A 1 90 ? -2.034 1.713 4.679 1.00 87.00 90 PHE A CA 1
ATOM 697 C C . PHE A 1 90 ? -3.397 1.965 5.338 1.00 87.00 90 PHE A C 1
ATOM 699 O O . PHE A 1 90 ? -3.836 1.189 6.190 1.00 87.00 90 PHE A O 1
ATOM 706 N N . MET A 1 91 ? -4.116 2.996 4.882 1.00 86.19 91 MET A N 1
ATOM 707 C CA . MET A 1 91 ? -5.467 3.300 5.365 1.00 86.19 91 MET A CA 1
ATOM 708 C C . MET A 1 91 ? -6.456 2.177 5.057 1.00 86.19 91 MET A C 1
ATOM 710 O O . MET A 1 91 ? -7.257 1.810 5.915 1.00 86.19 91 MET A O 1
ATOM 714 N N . SER A 1 92 ? -6.370 1.571 3.870 1.00 87.06 92 SER A N 1
ATOM 715 C CA . SER A 1 92 ? -7.211 0.420 3.526 1.00 87.06 92 SER A CA 1
ATOM 716 C C . SER A 1 92 ? -6.969 -0.782 4.456 1.00 87.06 92 SER A C 1
ATOM 718 O O . SER A 1 92 ? -7.917 -1.469 4.842 1.00 87.06 92 SER A O 1
ATOM 720 N N . GLY A 1 93 ? -5.721 -0.989 4.892 1.00 85.12 93 GLY A N 1
ATOM 721 C CA . GLY A 1 93 ? -5.351 -2.014 5.867 1.00 85.12 93 GLY A CA 1
ATOM 722 C C . GLY A 1 93 ? -5.985 -1.790 7.239 1.00 85.12 93 GLY A C 1
ATOM 723 O O . GLY A 1 93 ? -6.514 -2.730 7.831 1.00 85.12 93 GLY A O 1
ATOM 724 N N . ILE A 1 94 ? -5.998 -0.544 7.720 1.00 83.62 94 ILE A N 1
ATOM 725 C CA . ILE A 1 94 ? -6.622 -0.177 9.003 1.00 83.62 94 ILE A CA 1
ATOM 726 C C . ILE A 1 94 ? -8.152 -0.253 8.929 1.00 83.62 94 ILE A C 1
ATOM 728 O O . ILE A 1 94 ? -8.795 -0.668 9.883 1.00 83.62 94 ILE A O 1
ATOM 732 N N . LEU A 1 95 ? -8.759 0.136 7.807 1.00 83.56 95 LEU A N 1
ATOM 733 C CA . LEU A 1 95 ? -10.218 0.238 7.684 1.00 83.56 95 LEU A CA 1
ATOM 734 C C . LEU A 1 95 ? -10.921 -1.090 7.397 1.00 83.56 95 LEU A C 1
ATOM 736 O O . LEU A 1 95 ? -12.076 -1.277 7.790 1.00 83.56 95 LEU A O 1
ATOM 740 N N . PHE A 1 96 ? -10.259 -1.989 6.666 1.00 81.50 96 PHE A N 1
ATOM 741 C CA . PHE A 1 96 ? -10.848 -3.249 6.207 1.00 81.50 96 PHE A CA 1
ATOM 742 C C . PHE A 1 96 ? -10.140 -4.491 6.773 1.00 81.50 96 PHE A C 1
ATOM 744 O O . PHE A 1 96 ? -10.677 -5.597 6.658 1.00 81.50 96 PHE A O 1
ATOM 751 N N . GLY A 1 97 ? -8.980 -4.323 7.415 1.00 81.69 97 GLY A N 1
ATOM 752 C CA . GLY A 1 97 ? -8.117 -5.401 7.900 1.00 81.69 97 GLY A CA 1
ATOM 753 C C . GLY A 1 97 ? -7.125 -5.889 6.840 1.00 81.69 97 GLY A C 1
ATOM 754 O O . GLY A 1 97 ? -7.274 -5.605 5.652 1.00 81.69 97 GLY A O 1
ATOM 755 N N . GLY A 1 98 ? -6.127 -6.674 7.261 1.00 81.31 98 GLY A N 1
ATOM 756 C CA . GLY A 1 98 ? -4.985 -7.049 6.413 1.00 81.31 98 GLY A CA 1
ATOM 757 C C . GLY A 1 98 ? -5.351 -7.704 5.074 1.00 81.31 98 GLY A C 1
ATOM 758 O O . GLY A 1 98 ? -4.889 -7.262 4.026 1.00 81.31 98 GLY A 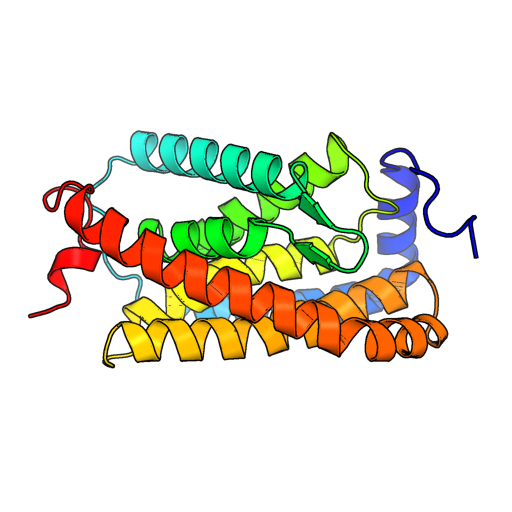O 1
ATOM 759 N N . ALA A 1 99 ? -6.226 -8.716 5.067 1.00 82.19 99 ALA A N 1
ATOM 760 C CA . ALA A 1 99 ? -6.557 -9.440 3.832 1.00 82.19 99 ALA A CA 1
ATOM 761 C C . ALA A 1 99 ? -7.322 -8.576 2.810 1.00 82.19 99 ALA A C 1
ATOM 763 O O . ALA A 1 99 ? -7.064 -8.648 1.612 1.00 82.19 99 ALA A O 1
ATOM 764 N N . LYS A 1 100 ? -8.258 -7.739 3.274 1.00 84.69 100 LYS A N 1
ATOM 765 C CA . LYS A 1 100 ? -9.020 -6.838 2.397 1.00 84.69 100 LYS A CA 1
ATOM 766 C C . LYS A 1 100 ? -8.167 -5.654 1.938 1.00 84.69 100 LYS A C 1
ATOM 768 O O . LYS A 1 100 ? -8.232 -5.295 0.769 1.00 84.69 100 LYS A O 1
ATOM 773 N N . GLY A 1 101 ? -7.335 -5.100 2.824 1.00 85.06 101 GLY A N 1
ATOM 774 C CA . GLY A 1 101 ? -6.368 -4.055 2.481 1.00 85.06 101 GLY A CA 1
ATOM 775 C C . GLY A 1 101 ? -5.367 -4.511 1.417 1.00 85.06 101 GLY A C 1
ATOM 776 O O . GLY A 1 101 ? -5.080 -3.760 0.490 1.00 85.06 101 GLY A O 1
ATOM 777 N N . PHE A 1 102 ? -4.922 -5.772 1.479 1.00 86.50 102 PHE A N 1
ATOM 778 C CA . PHE A 1 102 ? -4.101 -6.373 0.424 1.00 86.50 102 PHE A CA 1
ATOM 779 C C . PHE A 1 102 ? -4.792 -6.326 -0.941 1.00 86.50 102 PHE A C 1
ATOM 781 O O . PHE A 1 102 ? -4.214 -5.835 -1.907 1.00 86.50 102 PHE A O 1
ATOM 788 N N . ILE A 1 103 ? -6.039 -6.805 -1.014 1.00 87.06 103 ILE A N 1
ATOM 789 C CA . ILE A 1 103 ? -6.813 -6.848 -2.263 1.00 87.06 103 ILE A CA 1
ATOM 790 C C . ILE A 1 103 ? -7.000 -5.435 -2.824 1.00 87.06 103 ILE A C 1
ATOM 792 O O . ILE A 1 103 ? -6.788 -5.214 -4.010 1.00 87.06 103 ILE A O 1
ATOM 796 N N . VAL A 1 104 ? -7.361 -4.473 -1.975 1.00 90.00 104 VAL A N 1
ATOM 797 C CA . VAL A 1 104 ? -7.595 -3.079 -2.375 1.00 90.00 104 VAL A CA 1
ATOM 798 C C . VAL A 1 104 ? -6.342 -2.440 -2.977 1.00 90.00 104 VAL A C 1
ATOM 800 O O . VAL A 1 104 ? -6.425 -1.820 -4.040 1.00 90.00 104 VAL A O 1
ATOM 803 N N . ALA A 1 105 ? -5.191 -2.603 -2.319 1.00 90.19 105 ALA A N 1
ATOM 804 C CA . ALA A 1 105 ? -3.926 -2.033 -2.770 1.00 90.19 105 ALA A CA 1
ATOM 805 C C . ALA A 1 105 ? -3.391 -2.732 -4.031 1.00 90.19 105 ALA A C 1
ATOM 807 O O . ALA A 1 105 ? -3.008 -2.051 -4.979 1.00 90.19 105 ALA A O 1
ATOM 808 N N . PHE A 1 106 ? -3.461 -4.067 -4.085 1.00 88.38 106 PHE A N 1
ATOM 809 C CA . PHE A 1 106 ? -3.078 -4.848 -5.264 1.00 88.38 106 PHE A CA 1
ATOM 810 C C . PHE A 1 106 ? -3.920 -4.479 -6.492 1.00 88.38 106 PHE A C 1
ATOM 812 O O . PHE A 1 106 ? -3.383 -4.239 -7.569 1.00 88.38 106 PHE A O 1
ATOM 819 N N . LEU A 1 107 ? -5.247 -4.393 -6.334 1.00 88.38 107 LEU A N 1
ATOM 820 C CA . LEU A 1 107 ? -6.139 -4.004 -7.428 1.00 88.38 107 LEU A CA 1
ATOM 821 C C . LEU A 1 107 ? -5.897 -2.561 -7.873 1.00 88.38 107 LEU A C 1
ATOM 823 O O . LEU A 1 107 ? -5.911 -2.295 -9.070 1.00 88.38 107 LEU A O 1
ATOM 827 N N . GLY A 1 108 ? -5.643 -1.643 -6.935 1.00 87.56 108 GLY A N 1
ATOM 828 C CA . GLY A 1 108 ? -5.337 -0.251 -7.272 1.00 87.56 108 GLY A CA 1
ATOM 829 C C . GLY A 1 108 ? -4.065 -0.126 -8.113 1.00 87.56 108 GLY A C 1
ATOM 830 O O . GLY A 1 108 ? -4.030 0.643 -9.072 1.00 87.56 108 GLY A O 1
ATOM 831 N N . ASP A 1 109 ? -3.045 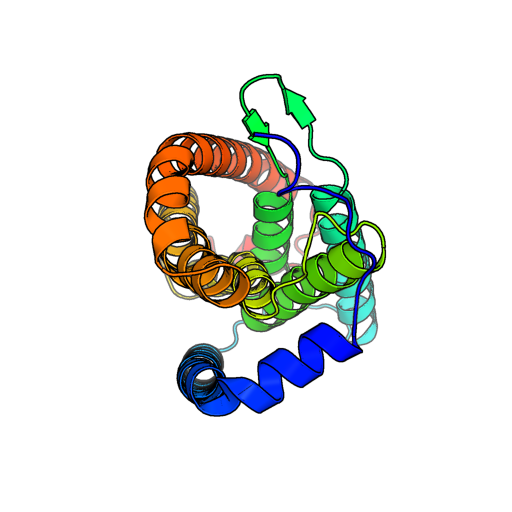-0.924 -7.797 1.00 86.19 109 ASP A N 1
ATOM 832 C CA . ASP A 1 109 ? -1.805 -0.976 -8.567 1.00 86.19 109 ASP A CA 1
ATOM 833 C C . ASP A 1 109 ? -1.982 -1.646 -9.934 1.00 86.19 109 ASP A C 1
ATOM 835 O O . ASP A 1 109 ? -1.553 -1.091 -10.941 1.00 86.19 109 ASP A O 1
ATOM 839 N N . LEU A 1 110 ? -2.682 -2.782 -9.995 1.00 85.50 110 LEU A N 1
ATOM 840 C CA . LEU A 1 110 ? -2.970 -3.482 -11.248 1.00 85.50 110 LEU A CA 1
ATOM 841 C C . LEU A 1 110 ? -3.754 -2.595 -12.223 1.00 85.50 110 LEU A C 1
ATOM 843 O O . LEU A 1 110 ? -3.379 -2.462 -13.386 1.00 85.50 110 LEU A O 1
ATOM 847 N N . ILE A 1 111 ? -4.830 -1.966 -11.745 1.00 86.06 111 ILE A N 1
ATOM 848 C CA . ILE A 1 111 ? -5.652 -1.061 -12.554 1.00 86.06 111 ILE A CA 1
ATOM 849 C C . ILE A 1 111 ? -4.830 0.171 -12.962 1.00 86.06 111 ILE A C 1
ATOM 851 O O . ILE A 1 111 ? -4.902 0.600 -14.113 1.00 86.06 111 ILE A O 1
ATOM 855 N N . GLY A 1 112 ? -4.007 0.706 -12.053 1.00 82.94 112 GLY A N 1
ATOM 856 C CA . GLY A 1 112 ? -3.086 1.803 -12.351 1.00 82.94 112 GLY A CA 1
ATOM 857 C C . GLY A 1 112 ? -2.091 1.450 -13.458 1.00 82.94 112 GLY A C 1
ATOM 858 O O . GLY A 1 112 ? -1.927 2.228 -14.391 1.00 82.94 112 GLY A O 1
ATOM 859 N N . GLY A 1 113 ? -1.502 0.254 -13.408 1.00 79.94 113 GLY A N 1
ATOM 860 C CA . GLY A 1 113 ? -0.581 -0.245 -14.428 1.00 79.94 113 GLY A CA 1
ATOM 861 C C . GLY A 1 113 ? -1.235 -0.460 -15.795 1.00 79.94 113 GLY A C 1
ATOM 862 O O . GLY A 1 113 ? -0.583 -0.241 -16.812 1.00 79.94 113 GLY A O 1
ATOM 863 N N . ILE A 1 114 ? -2.518 -0.839 -15.832 1.00 81.25 114 ILE A N 1
ATOM 864 C CA . ILE A 1 114 ? -3.288 -0.986 -17.079 1.00 81.25 114 ILE A CA 1
ATOM 865 C C . ILE A 1 114 ? -3.604 0.382 -17.699 1.00 81.25 114 ILE A C 1
ATOM 867 O O . ILE A 1 114 ? -3.485 0.549 -18.911 1.00 81.25 114 ILE A O 1
ATOM 871 N N . ILE A 1 115 ? -4.029 1.354 -16.886 1.00 81.00 115 ILE A N 1
ATOM 872 C CA . ILE A 1 115 ? -4.536 2.649 -17.370 1.00 81.00 115 ILE A CA 1
ATOM 873 C C . ILE A 1 115 ? -3.406 3.645 -17.652 1.00 81.00 115 ILE A C 1
ATOM 875 O O . ILE A 1 115 ? -3.476 4.394 -18.624 1.00 81.00 115 ILE A O 1
ATOM 879 N N . ALA A 1 116 ? -2.368 3.662 -16.819 1.00 75.69 116 ALA A N 1
ATOM 880 C CA . ALA A 1 116 ? -1.228 4.564 -16.933 1.00 75.69 116 ALA A CA 1
ATOM 881 C C . ALA A 1 116 ? 0.082 3.774 -16.764 1.00 75.69 116 ALA A C 1
ATOM 883 O O . ALA A 1 116 ? 0.693 3.808 -15.691 1.00 75.69 116 ALA A O 1
ATOM 884 N N . PRO A 1 117 ? 0.521 3.038 -17.800 1.00 71.38 117 PRO A N 1
ATOM 885 C CA . PRO A 1 117 ? 1.711 2.206 -17.709 1.00 71.38 117 PRO A CA 1
ATOM 886 C C . PRO A 1 117 ? 2.967 3.067 -17.531 1.00 71.38 117 PRO A C 1
ATOM 888 O O . PRO A 1 117 ? 3.375 3.803 -18.428 1.00 71.38 117 PRO A O 1
ATOM 891 N N . GLN A 1 118 ? 3.611 2.938 -16.371 1.00 66.06 118 GLN A N 1
ATOM 892 C CA . GLN A 1 118 ? 4.885 3.594 -16.037 1.00 66.06 118 GLN A CA 1
ATOM 893 C C . GLN A 1 118 ? 6.097 2.702 -16.375 1.00 66.06 118 GLN A C 1
ATOM 895 O O . GLN A 1 118 ? 7.113 2.713 -15.683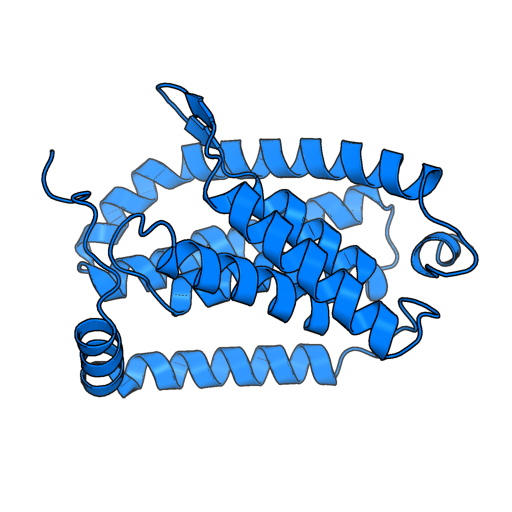 1.00 66.06 118 GLN A O 1
ATOM 900 N N . GLY A 1 119 ? 5.974 1.881 -17.424 1.00 68.38 119 GLY A N 1
ATOM 901 C CA . GLY A 1 119 ? 6.947 0.858 -17.817 1.00 68.38 119 GLY A CA 1
ATOM 902 C C . GLY A 1 119 ? 6.354 -0.554 -17.822 1.00 68.38 119 GLY A C 1
ATOM 903 O O . GLY A 1 119 ? 5.138 -0.735 -17.772 1.00 68.38 119 GLY A O 1
ATOM 904 N N . VAL A 1 120 ? 7.217 -1.573 -17.896 1.00 69.31 120 VAL A N 1
ATOM 905 C CA . VAL A 1 120 ? 6.791 -2.983 -17.891 1.00 69.31 120 VAL A CA 1
ATOM 906 C C . VAL A 1 120 ? 6.190 -3.339 -16.530 1.00 69.31 120 VAL A C 1
ATOM 908 O O . VAL A 1 120 ? 6.870 -3.270 -15.506 1.00 69.31 120 VAL A O 1
ATOM 911 N N . TYR A 1 121 ? 4.921 -3.751 -16.514 1.00 70.62 121 TYR A N 1
ATOM 912 C CA . TYR A 1 121 ? 4.249 -4.152 -15.282 1.00 70.62 121 TYR A CA 1
ATOM 913 C C . TYR A 1 121 ? 4.849 -5.446 -14.719 1.00 70.62 121 TYR A C 1
ATOM 915 O O . TYR A 1 121 ? 4.867 -6.483 -15.387 1.00 70.62 121 TYR A O 1
ATOM 923 N N . SER A 1 122 ? 5.301 -5.400 -13.463 1.00 75.12 122 SER A N 1
ATOM 924 C CA . SER A 1 122 ? 5.731 -6.589 -12.727 1.00 75.12 122 SER A CA 1
ATOM 925 C C . SER A 1 122 ? 4.623 -7.027 -11.776 1.00 75.12 122 SER A C 1
ATOM 927 O O . SER A 1 122 ? 4.354 -6.309 -10.809 1.00 75.12 122 SER A O 1
ATOM 929 N N . PRO A 1 123 ? 4.049 -8.233 -11.939 1.00 75.69 123 PRO A N 1
ATOM 930 C CA . PRO A 1 123 ? 3.088 -8.761 -10.975 1.00 75.69 123 PRO A CA 1
ATOM 931 C C . PRO A 1 123 ? 3.631 -8.761 -9.543 1.00 75.69 123 PRO A C 1
ATOM 933 O O . PRO A 1 123 ? 2.878 -8.543 -8.605 1.00 75.69 123 PRO A O 1
ATOM 936 N N . ILE A 1 124 ? 4.947 -8.947 -9.382 1.00 76.50 124 ILE A N 1
ATOM 937 C CA . ILE A 1 124 ? 5.648 -9.018 -8.091 1.00 76.50 124 ILE A CA 1
ATOM 938 C C . ILE A 1 124 ? 5.713 -7.656 -7.404 1.00 76.50 124 ILE A C 1
ATOM 940 O O . ILE A 1 124 ? 5.562 -7.580 -6.186 1.00 76.50 124 ILE A O 1
ATOM 944 N N . ILE A 1 125 ? 5.878 -6.582 -8.179 1.00 79.06 125 ILE A N 1
ATOM 945 C CA . ILE A 1 125 ? 5.789 -5.216 -7.653 1.00 79.06 125 ILE A CA 1
ATOM 946 C C . ILE A 1 125 ? 4.353 -4.949 -7.189 1.00 79.06 125 ILE A C 1
ATOM 948 O O . ILE A 1 125 ? 4.174 -4.440 -6.085 1.00 79.06 125 ILE A O 1
ATOM 952 N N . GLY A 1 126 ? 3.348 -5.420 -7.937 1.00 82.38 126 GLY A N 1
ATOM 953 C CA . GLY A 1 126 ? 1.947 -5.399 -7.501 1.00 82.38 126 GLY A CA 1
ATOM 954 C C . GLY A 1 126 ? 1.701 -6.147 -6.187 1.00 82.38 126 GLY A C 1
ATOM 955 O O . GLY A 1 126 ? 0.976 -5.681 -5.313 1.00 82.38 126 GLY A O 1
ATOM 956 N N . VAL A 1 127 ? 2.357 -7.288 -5.962 1.00 82.19 127 VAL A N 1
ATOM 957 C CA . VAL A 1 127 ? 2.303 -7.965 -4.649 1.00 82.19 127 VAL A CA 1
ATOM 958 C C . VAL A 1 127 ? 2.917 -7.104 -3.551 1.00 82.19 127 VAL A C 1
ATOM 960 O O . VAL A 1 127 ? 2.379 -7.045 -2.446 1.00 82.19 127 VAL A O 1
ATOM 963 N N . GLY A 1 128 ? 4.026 -6.426 -3.855 1.00 83.50 128 GLY A N 1
ATOM 964 C CA . GLY A 1 128 ? 4.654 -5.450 -2.968 1.00 83.50 128 GLY A CA 1
ATOM 965 C C . GLY A 1 128 ? 3.681 -4.351 -2.560 1.00 83.50 128 GLY A C 1
ATOM 966 O O . GLY A 1 128 ? 3.483 -4.123 -1.368 1.00 83.50 128 GLY A O 1
ATOM 967 N N . THR A 1 129 ? 2.983 -3.748 -3.522 1.00 85.62 129 THR A N 1
ATOM 968 C CA . THR A 1 129 ? 1.971 -2.725 -3.225 1.00 85.62 129 THR A CA 1
ATOM 969 C C . THR A 1 129 ? 0.809 -3.290 -2.406 1.00 85.62 129 THR A C 1
ATOM 971 O O . THR A 1 129 ? 0.380 -2.658 -1.441 1.00 85.62 129 THR A O 1
ATOM 974 N N . GLY A 1 130 ? 0.374 -4.523 -2.678 1.00 85.50 130 GLY A N 1
ATOM 975 C CA . GLY A 1 130 ? -0.577 -5.253 -1.835 1.00 85.50 130 GLY A CA 1
ATOM 976 C C . GLY A 1 130 ? -0.096 -5.414 -0.384 1.00 85.50 130 GLY A C 1
ATOM 977 O O . GLY A 1 130 ? -0.862 -5.235 0.568 1.00 85.50 130 GLY A O 1
ATOM 978 N N . MET A 1 131 ? 1.193 -5.698 -0.180 1.00 83.50 131 MET A N 1
ATOM 979 C CA . MET A 1 131 ? 1.785 -5.850 1.154 1.00 83.50 131 MET A CA 1
ATOM 980 C C . MET A 1 131 ? 1.736 -4.565 1.981 1.00 83.50 131 MET A C 1
ATOM 982 O O . MET A 1 131 ? 1.598 -4.652 3.205 1.00 83.50 131 MET A O 1
ATOM 986 N N . LEU A 1 132 ? 1.751 -3.397 1.323 1.00 86.56 132 LEU A N 1
ATOM 987 C CA . LEU A 1 132 ? 1.558 -2.095 1.969 1.00 86.56 132 LEU A CA 1
ATOM 988 C C . LEU A 1 132 ? 0.205 -1.993 2.688 1.00 86.56 132 LEU A C 1
ATOM 990 O O . LEU A 1 132 ? 0.097 -1.261 3.664 1.00 86.56 132 LEU A O 1
ATOM 994 N N . GLY A 1 133 ? -0.823 -2.718 2.231 1.00 84.75 133 GLY A N 1
ATOM 995 C CA . GLY A 1 133 ? -2.127 -2.792 2.898 1.00 84.75 133 GLY A CA 1
ATOM 996 C C . GLY A 1 133 ? -2.245 -3.948 3.896 1.00 84.75 133 GLY A C 1
ATOM 997 O O . GLY A 1 133 ? -2.928 -3.827 4.915 1.00 84.75 133 GLY A O 1
ATOM 998 N N . LEU A 1 134 ? -1.558 -5.067 3.644 1.00 85.31 134 LEU A N 1
ATOM 999 C CA . LEU A 1 134 ? -1.633 -6.259 4.494 1.00 85.31 134 LEU A CA 1
ATOM 1000 C C . LEU A 1 134 ? -0.970 -6.052 5.854 1.00 85.31 134 LEU A C 1
ATOM 1002 O O . LEU A 1 134 ? -1.593 -6.298 6.884 1.00 85.31 134 LEU A O 1
ATOM 1006 N N . ILE A 1 135 ? 0.290 -5.614 5.849 1.00 84.62 135 ILE A N 1
ATOM 1007 C CA . ILE A 1 135 ? 1.125 -5.477 7.049 1.00 84.62 135 ILE A CA 1
ATOM 1008 C C . ILE A 1 135 ? 0.474 -4.557 8.092 1.00 84.62 135 ILE A C 1
ATOM 1010 O O . ILE A 1 135 ? 0.284 -5.013 9.224 1.00 84.62 135 ILE A O 1
ATOM 1014 N N . PRO A 1 136 ? 0.051 -3.319 7.762 1.00 83.25 136 PRO A N 1
ATOM 1015 C CA . PRO A 1 136 ? -0.613 -2.466 8.745 1.00 83.25 136 PRO A CA 1
ATOM 1016 C C . PRO A 1 136 ? -1.924 -3.066 9.241 1.00 83.25 136 PRO A C 1
ATOM 1018 O O . PRO A 1 136 ? -2.194 -3.036 10.439 1.00 83.25 136 PRO A O 1
ATOM 1021 N N . GLY A 1 137 ? -2.700 -3.698 8.359 1.00 81.19 137 GLY A N 1
ATOM 1022 C CA . GLY A 1 137 ? -3.937 -4.374 8.736 1.00 81.19 137 GLY A CA 1
ATOM 1023 C C . GLY A 1 137 ? -3.753 -5.653 9.562 1.00 81.19 137 GLY A C 1
ATOM 1024 O O . GLY A 1 137 ? -4.750 -6.206 10.011 1.00 81.19 137 GLY A O 1
ATOM 1025 N N . VAL A 1 138 ? -2.530 -6.147 9.770 1.00 78.62 138 VAL A N 1
ATOM 1026 C CA . VAL A 1 138 ? -2.224 -7.231 10.722 1.00 78.62 138 VAL A CA 1
ATOM 1027 C C . VAL A 1 138 ? -1.636 -6.651 12.007 1.00 78.62 138 VAL A C 1
ATOM 1029 O O . VAL A 1 138 ? -2.093 -6.977 13.102 1.00 78.62 138 VAL A O 1
ATOM 1032 N N . VAL A 1 139 ? -0.661 -5.745 11.892 1.00 80.69 139 VAL A N 1
ATOM 1033 C CA . VAL A 1 139 ? 0.017 -5.134 13.045 1.00 80.69 139 VAL A CA 1
ATOM 1034 C C . VAL A 1 139 ? -0.971 -4.373 13.930 1.00 80.69 139 VAL A C 1
ATOM 1036 O O . VAL A 1 139 ? -0.927 -4.519 15.150 1.00 80.69 139 VAL A O 1
ATOM 1039 N N . PHE A 1 140 ? -1.911 -3.625 13.344 1.00 78.19 140 PHE A N 1
ATOM 1040 C CA . PHE A 1 140 ? -2.871 -2.834 14.121 1.00 78.19 140 PHE A CA 1
ATOM 1041 C C . PHE A 1 140 ? -3.771 -3.666 15.036 1.00 78.19 140 PHE A C 1
ATOM 1043 O O . PHE A 1 140 ? -4.096 -3.216 16.139 1.00 78.19 140 PHE A O 1
ATOM 1050 N N . TYR A 1 141 ? -4.140 -4.870 14.599 1.00 72.75 141 TYR A N 1
ATOM 1051 C CA . TYR A 1 141 ? -5.090 -5.726 15.306 1.00 72.75 141 TYR A CA 1
ATOM 1052 C C . TYR A 1 141 ? -4.434 -6.775 16.201 1.00 72.75 141 TYR A C 1
ATOM 1054 O O . TYR A 1 141 ? -5.064 -7.248 17.146 1.00 72.75 141 TYR A O 1
ATOM 1062 N N . ASN A 1 142 ? -3.179 -7.130 15.932 1.00 70.00 142 ASN A N 1
ATOM 1063 C CA . ASN A 1 142 ? -2.476 -8.157 16.693 1.00 70.00 142 ASN A CA 1
ATOM 1064 C C . ASN A 1 142 ? -1.573 -7.583 17.781 1.00 70.00 142 ASN A C 1
ATOM 1066 O O . ASN A 1 142 ? -1.292 -8.271 18.761 1.00 70.00 142 ASN A O 1
ATOM 1070 N N . VAL A 1 143 ? -1.110 -6.343 17.623 1.00 71.50 143 VAL A N 1
ATOM 1071 C CA . VAL A 1 143 ? -0.126 -5.744 18.523 1.00 71.50 143 VAL A CA 1
ATOM 1072 C C . VAL A 1 143 ? -0.807 -4.756 19.470 1.00 71.50 143 VAL A C 1
ATOM 1074 O O . VAL A 1 143 ? -1.441 -3.792 19.043 1.00 71.50 143 VAL A O 1
ATOM 1077 N N . ARG A 1 144 ? -0.653 -4.980 20.781 1.00 66.62 144 ARG A N 1
ATOM 1078 C CA . ARG A 1 144 ? -1.100 -4.064 21.844 1.00 66.62 144 ARG A CA 1
ATOM 1079 C C . ARG A 1 144 ? 0.030 -3.093 22.204 1.00 66.62 144 ARG A C 1
ATOM 1081 O O . ARG A 1 144 ? 0.756 -3.309 23.164 1.00 66.62 144 ARG A O 1
ATOM 1088 N N . LEU A 1 145 ? 0.203 -2.057 21.388 1.00 74.25 145 LEU A N 1
ATOM 1089 C CA . LEU A 1 145 ? 1.156 -0.955 21.589 1.00 74.25 145 LEU A CA 1
ATOM 1090 C C . LEU A 1 145 ? 0.455 0.393 21.382 1.00 74.25 145 LEU A C 1
ATOM 1092 O O . LEU A 1 145 ? -0.664 0.427 20.876 1.00 74.25 145 LEU A O 1
ATOM 1096 N N . ASN A 1 146 ? 1.132 1.494 21.713 1.00 76.81 146 ASN A N 1
ATOM 1097 C CA . ASN A 1 146 ? 0.668 2.843 21.381 1.00 76.81 146 ASN A CA 1
ATOM 1098 C C . ASN A 1 146 ? 0.474 2.989 19.865 1.00 76.81 146 ASN A C 1
ATOM 1100 O O . ASN A 1 146 ? 1.314 2.532 19.087 1.00 76.81 146 ASN A O 1
ATOM 1104 N N . ASP A 1 147 ? -0.583 3.681 19.444 1.00 74.00 147 ASP A N 1
ATOM 1105 C CA . ASP A 1 147 ? -0.943 3.833 18.028 1.00 74.00 147 ASP A CA 1
ATOM 1106 C C . ASP A 1 147 ? 0.203 4.361 17.157 1.00 74.00 147 ASP A C 1
ATOM 1108 O O . ASP A 1 147 ? 0.441 3.849 16.065 1.00 74.00 147 ASP A O 1
ATOM 1112 N N . LEU A 1 148 ? 0.977 5.325 17.663 1.00 78.25 148 LEU A N 1
ATOM 1113 C CA . LEU A 1 148 ? 2.144 5.856 16.954 1.00 78.25 148 LEU A CA 1
ATOM 1114 C C . LEU A 1 148 ? 3.232 4.793 16.743 1.00 78.25 148 LEU A C 1
ATOM 1116 O O . LEU A 1 148 ? 3.794 4.697 15.654 1.00 78.25 148 LEU A O 1
ATOM 1120 N N . LEU A 1 149 ? 3.495 3.952 17.749 1.00 79.50 149 LEU A N 1
ATOM 1121 C CA . LEU A 1 149 ? 4.459 2.855 17.626 1.00 79.50 149 LEU A CA 1
ATOM 1122 C C . LEU A 1 149 ? 3.967 1.797 16.638 1.00 79.50 149 LEU A C 1
ATOM 1124 O O . LEU A 1 149 ? 4.765 1.299 15.847 1.00 79.50 149 LEU A O 1
ATOM 1128 N N . LYS A 1 150 ? 2.661 1.492 16.620 1.00 82.25 150 LYS A N 1
ATOM 1129 C CA . LYS A 1 150 ? 2.088 0.577 15.620 1.00 82.25 150 LYS A CA 1
ATOM 1130 C C . LYS A 1 150 ? 2.303 1.100 14.205 1.00 82.25 150 LYS A C 1
ATOM 1132 O O . LYS A 1 150 ? 2.677 0.316 13.333 1.00 82.25 150 LYS A O 1
ATOM 1137 N N . ILE A 1 151 ? 2.106 2.401 13.978 1.00 83.00 151 ILE A N 1
ATOM 1138 C CA . ILE A 1 151 ? 2.323 3.025 12.666 1.00 83.00 151 ILE A CA 1
ATOM 1139 C C . ILE A 1 151 ? 3.789 2.911 12.258 1.00 83.00 151 ILE A C 1
ATOM 1141 O O . ILE A 1 151 ? 4.074 2.410 11.173 1.00 83.00 151 ILE A O 1
ATOM 1145 N N . ILE A 1 152 ? 4.713 3.296 13.141 1.00 84.44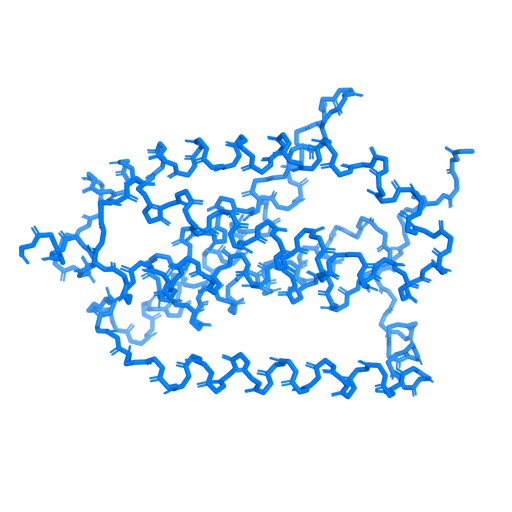 152 ILE A N 1
ATOM 1146 C CA . ILE A 1 152 ? 6.155 3.263 12.860 1.00 84.44 152 ILE A CA 1
ATOM 1147 C C . ILE A 1 152 ? 6.623 1.836 12.552 1.00 84.44 152 ILE A C 1
ATOM 1149 O O . ILE A 1 152 ? 7.291 1.617 11.544 1.00 84.44 152 ILE A O 1
ATOM 1153 N N . ILE A 1 153 ? 6.230 0.852 13.368 1.00 83.88 153 ILE A N 1
ATOM 1154 C CA . ILE A 1 153 ? 6.589 -0.560 13.158 1.00 83.88 153 ILE A CA 1
ATOM 1155 C C . ILE A 1 153 ? 5.995 -1.080 11.846 1.00 83.88 153 ILE A C 1
ATOM 1157 O O . ILE A 1 153 ? 6.682 -1.757 11.082 1.00 83.88 153 ILE A O 1
ATOM 1161 N N . SER A 1 154 ? 4.737 -0.735 11.554 1.00 84.12 154 SER A N 1
ATOM 1162 C CA . SER A 1 154 ? 4.077 -1.136 10.310 1.00 84.12 154 SER A CA 1
ATOM 1163 C C . SER A 1 154 ? 4.800 -0.569 9.092 1.00 84.12 154 SER A C 1
ATOM 1165 O O . SER A 1 154 ? 5.065 -1.316 8.155 1.00 84.12 154 SER A O 1
ATOM 1167 N N . PHE A 1 155 ? 5.172 0.715 9.108 1.00 85.38 155 PHE A N 1
ATOM 1168 C CA . PHE A 1 155 ? 5.932 1.346 8.025 1.00 85.38 155 PHE A CA 1
ATOM 1169 C C . PHE A 1 155 ? 7.343 0.768 7.888 1.00 85.38 155 PHE A C 1
ATOM 1171 O O . PHE A 1 155 ? 7.788 0.527 6.770 1.00 85.38 155 PHE A O 1
ATOM 1178 N N . ALA A 1 156 ? 8.030 0.475 8.995 1.00 85.44 156 ALA A N 1
ATOM 1179 C CA . ALA A 1 156 ? 9.352 -0.150 8.960 1.00 85.44 156 ALA A CA 1
ATOM 1180 C C . ALA A 1 156 ? 9.307 -1.555 8.331 1.00 85.44 156 ALA A C 1
ATOM 1182 O O . ALA A 1 156 ? 10.084 -1.857 7.425 1.00 85.44 156 ALA A O 1
ATOM 1183 N N . LEU A 1 157 ? 8.356 -2.396 8.752 1.00 84.81 157 LEU A N 1
ATOM 1184 C CA . LEU A 1 157 ? 8.149 -3.731 8.177 1.00 84.81 157 LEU A CA 1
ATOM 1185 C C . LEU A 1 157 ? 7.774 -3.652 6.697 1.00 84.81 157 LEU A C 1
ATOM 1187 O O . LEU A 1 157 ? 8.309 -4.381 5.865 1.00 84.81 157 LEU A O 1
ATOM 1191 N N . THR A 1 158 ? 6.875 -2.731 6.369 1.00 85.06 158 THR A N 1
ATOM 1192 C CA . THR A 1 158 ? 6.401 -2.517 5.006 1.00 85.06 158 THR A CA 1
ATOM 1193 C C . THR A 1 158 ? 7.521 -2.041 4.080 1.00 85.06 158 THR A C 1
ATOM 1195 O O . THR A 1 158 ? 7.614 -2.514 2.948 1.00 85.06 158 THR A O 1
ATOM 1198 N N . PHE A 1 159 ? 8.427 -1.189 4.564 1.00 83.56 159 PHE A N 1
ATOM 1199 C CA . PHE A 1 159 ? 9.602 -0.759 3.811 1.00 83.56 159 PHE A CA 1
ATOM 1200 C C . PHE A 1 159 ? 10.521 -1.936 3.467 1.00 83.56 159 PHE A C 1
ATOM 1202 O O . PHE A 1 159 ? 10.915 -2.100 2.313 1.00 83.56 159 PHE A O 1
ATOM 1209 N N . ILE A 1 160 ? 10.822 -2.789 4.448 1.00 80.62 160 ILE A N 1
ATOM 1210 C CA . ILE A 1 160 ? 11.689 -3.956 4.249 1.00 80.62 160 ILE A CA 1
ATOM 1211 C C . ILE A 1 160 ? 11.040 -4.943 3.266 1.00 80.62 160 ILE A C 1
ATOM 1213 O O . ILE A 1 160 ? 11.667 -5.374 2.300 1.00 80.62 160 ILE A O 1
ATOM 1217 N N . VAL A 1 161 ? 9.766 -5.280 3.469 1.00 80.88 161 VAL A N 1
ATOM 1218 C CA . VAL A 1 161 ? 9.081 -6.308 2.672 1.00 80.88 161 VAL A CA 1
ATOM 1219 C C . VAL A 1 161 ? 8.738 -5.816 1.267 1.00 80.88 161 VAL A C 1
ATOM 1221 O O . VAL A 1 161 ? 9.039 -6.489 0.284 1.00 80.88 161 VAL A O 1
ATOM 1224 N N . SER A 1 162 ? 8.131 -4.638 1.140 1.00 80.88 162 SER A N 1
ATOM 1225 C CA . SER A 1 162 ? 7.714 -4.121 -0.163 1.00 80.88 162 SER A CA 1
ATOM 1226 C C . SER A 1 162 ? 8.880 -3.473 -0.908 1.00 80.88 162 SER A C 1
ATOM 1228 O O . SER A 1 162 ? 9.205 -3.876 -2.022 1.00 80.88 162 SER A O 1
ATOM 1230 N N . SER A 1 163 ? 9.530 -2.474 -0.306 1.00 79.00 163 SER A N 1
ATOM 1231 C CA . SER A 1 163 ? 10.481 -1.604 -1.015 1.00 79.00 163 SER A CA 1
ATOM 1232 C C . SER A 1 163 ? 11.874 -2.212 -1.187 1.00 79.00 163 SER A C 1
ATOM 1234 O O . SER A 1 163 ? 12.555 -1.870 -2.160 1.00 79.00 163 SER A O 1
ATOM 1236 N N . VAL A 1 164 ? 12.308 -3.079 -0.261 1.00 76.94 164 VAL A N 1
ATOM 1237 C CA . VAL A 1 164 ? 13.628 -3.733 -0.307 1.00 76.94 164 VAL A CA 1
ATOM 1238 C C . VAL A 1 164 ? 13.543 -5.139 -0.893 1.00 76.94 164 VAL A C 1
ATOM 1240 O O . VAL A 1 164 ? 14.325 -5.449 -1.783 1.00 76.94 164 VAL A O 1
ATOM 1243 N N . LEU A 1 165 ? 12.610 -5.986 -0.456 1.00 77.44 165 LEU A N 1
ATOM 1244 C CA . LEU A 1 165 ? 12.508 -7.363 -0.954 1.00 77.44 165 LEU A CA 1
ATOM 1245 C C . LEU A 1 165 ? 11.750 -7.438 -2.285 1.00 77.44 165 LEU A C 1
ATOM 1247 O O . LEU A 1 165 ? 12.348 -7.717 -3.324 1.00 77.44 165 LEU A O 1
ATOM 1251 N N . LEU A 1 166 ? 10.441 -7.175 -2.274 1.00 78.06 166 LEU A N 1
ATOM 1252 C CA . LEU A 1 166 ? 9.577 -7.450 -3.427 1.00 78.06 166 LEU A CA 1
ATOM 1253 C C . LEU A 1 166 ? 9.884 -6.554 -4.623 1.00 78.06 166 LEU A C 1
ATOM 1255 O O . LEU A 1 166 ? 9.961 -7.044 -5.748 1.00 78.06 166 LEU A O 1
ATOM 1259 N N . ASN A 1 167 ? 10.139 -5.268 -4.390 1.00 79.44 167 ASN A N 1
ATOM 1260 C CA . ASN A 1 167 ? 10.482 -4.354 -5.472 1.00 79.44 167 ASN A CA 1
ATOM 1261 C C . ASN A 1 167 ? 11.840 -4.701 -6.110 1.00 79.44 167 ASN A C 1
ATOM 1263 O O . ASN A 1 167 ? 11.958 -4.717 -7.332 1.00 79.44 167 ASN A O 1
ATOM 1267 N N . THR A 1 168 ? 12.852 -5.062 -5.310 1.00 75.38 168 THR A N 1
ATOM 1268 C CA . THR A 1 168 ? 14.173 -5.463 -5.837 1.00 75.38 168 THR A CA 1
ATOM 1269 C C . THR A 1 168 ? 14.076 -6.750 -6.648 1.00 75.38 168 THR A C 1
ATOM 1271 O O . THR A 1 168 ? 14.608 -6.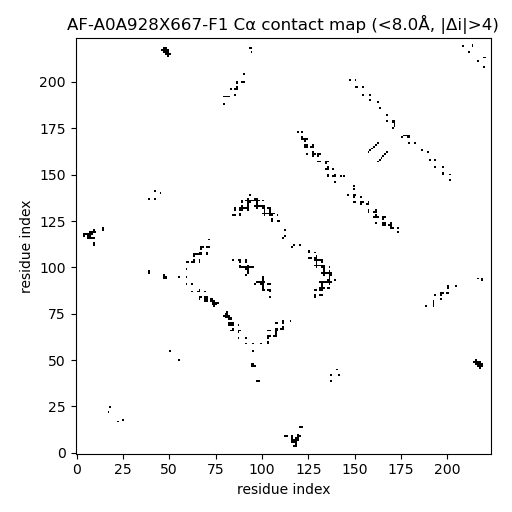822 -7.753 1.00 75.38 168 THR A O 1
ATOM 1274 N N . VAL A 1 169 ? 13.344 -7.750 -6.145 1.00 73.31 169 VAL A N 1
ATOM 1275 C CA . VAL A 1 169 ? 13.094 -8.997 -6.879 1.00 73.31 169 VAL A CA 1
ATOM 1276 C C . VAL A 1 169 ? 12.334 -8.712 -8.178 1.00 73.31 169 VAL A C 1
ATOM 1278 O O . VAL A 1 169 ? 12.732 -9.195 -9.236 1.00 73.31 169 VAL A O 1
ATOM 1281 N N . GLY A 1 170 ? 11.288 -7.884 -8.128 1.00 73.25 170 GLY A N 1
ATOM 1282 C CA . GLY A 1 170 ? 10.481 -7.524 -9.293 1.00 73.25 170 GLY A CA 1
ATOM 1283 C C . GLY A 1 170 ? 11.282 -6.840 -10.404 1.00 73.25 170 GLY A C 1
ATOM 1284 O O . GLY A 1 170 ? 11.111 -7.179 -11.575 1.00 73.25 170 GLY A O 1
ATOM 1285 N N . VAL A 1 171 ? 12.195 -5.935 -10.043 1.00 73.38 171 VAL A N 1
ATOM 1286 C CA . VAL A 1 171 ? 13.072 -5.226 -10.990 1.00 73.38 171 VAL A CA 1
ATOM 1287 C C . VAL A 1 171 ? 14.144 -6.152 -11.571 1.00 73.38 171 VAL A C 1
ATOM 1289 O O . VAL A 1 171 ? 14.342 -6.171 -12.788 1.00 73.38 171 VAL A O 1
ATOM 1292 N N . CYS A 1 172 ? 14.802 -6.964 -10.736 1.00 70.06 172 CYS A N 1
ATOM 1293 C CA . CYS A 1 172 ? 15.793 -7.945 -11.193 1.00 70.06 172 CYS A CA 1
ATOM 1294 C C . CYS A 1 172 ? 15.197 -8.960 -12.179 1.00 70.06 172 CYS A C 1
ATOM 1296 O O . CYS A 1 172 ? 15.894 -9.436 -13.077 1.00 70.06 172 CYS A O 1
ATOM 1298 N N . LEU A 1 173 ? 13.910 -9.282 -12.035 1.00 70.81 173 LEU A N 1
ATOM 1299 C CA . LEU A 1 173 ? 13.210 -10.197 -12.931 1.00 70.81 173 LEU A CA 1
ATOM 1300 C C . LEU A 1 173 ? 12.898 -9.588 -14.295 1.00 70.81 173 LEU A C 1
ATOM 1302 O O . LEU A 1 173 ? 13.008 -10.300 -15.291 1.00 70.81 173 LEU A O 1
ATOM 1306 N N . ILE A 1 174 ? 12.536 -8.307 -14.352 1.00 68.38 174 ILE A N 1
ATOM 1307 C CA . ILE A 1 174 ? 12.249 -7.638 -15.626 1.00 68.38 174 ILE A CA 1
ATOM 1308 C C . ILE A 1 174 ? 13.539 -7.358 -16.394 1.00 68.38 174 ILE A C 1
ATOM 1310 O O . ILE A 1 174 ? 13.610 -7.646 -17.585 1.00 68.38 174 ILE A O 1
ATOM 1314 N N . TYR A 1 175 ? 14.551 -6.802 -15.725 1.00 67.56 175 TYR A N 1
ATOM 1315 C CA . TYR A 1 175 ? 15.679 -6.195 -16.425 1.00 67.56 175 TYR A CA 1
ATOM 1316 C C . TYR A 1 175 ? 16.930 -7.077 -16.454 1.00 67.56 175 TYR A C 1
ATOM 1318 O O . TYR A 1 175 ? 17.350 -7.457 -17.540 1.00 67.56 175 TYR A O 1
ATOM 1326 N N . SER A 1 176 ? 17.544 -7.389 -15.306 1.00 68.81 176 SER A N 1
ATOM 1327 C CA . SER A 1 176 ? 18.765 -8.218 -15.154 1.00 68.81 176 SER A CA 1
ATOM 1328 C C . SER A 1 176 ? 19.297 -8.073 -13.709 1.00 68.81 176 SER A C 1
ATOM 1330 O O . SER A 1 176 ? 18.974 -7.067 -13.069 1.00 68.81 176 SER A O 1
ATOM 1332 N N . PRO A 1 177 ? 20.164 -8.969 -13.180 1.00 65.94 177 PRO A N 1
ATOM 1333 C CA . PRO A 1 177 ? 20.852 -8.763 -11.896 1.00 65.94 177 PRO A CA 1
ATOM 1334 C C . PRO A 1 177 ? 21.603 -7.426 -11.772 1.00 65.94 177 PRO A C 1
ATOM 1336 O O . PRO A 1 177 ? 21.742 -6.896 -10.672 1.00 65.94 177 PRO A O 1
ATOM 1339 N N . SER A 1 178 ? 22.044 -6.834 -12.887 1.00 63.00 178 SER A N 1
ATOM 1340 C CA . SER A 1 178 ? 22.685 -5.511 -12.916 1.00 63.00 178 SER A CA 1
ATOM 1341 C C . SER A 1 178 ? 21.750 -4.355 -12.522 1.00 63.00 178 SER A C 1
ATOM 1343 O O . SER A 1 178 ? 22.228 -3.283 -12.156 1.00 63.00 178 SER A O 1
ATOM 1345 N N . ALA A 1 179 ? 20.430 -4.567 -12.503 1.00 65.88 179 ALA A N 1
ATOM 1346 C CA . ALA A 1 179 ? 19.466 -3.581 -12.016 1.00 65.88 179 ALA A CA 1
ATOM 1347 C C . ALA A 1 179 ? 19.504 -3.399 -10.482 1.00 65.88 179 ALA A C 1
ATOM 1349 O O . ALA A 1 179 ? 19.024 -2.390 -9.966 1.00 65.88 179 ALA A O 1
ATOM 1350 N N . LEU A 1 180 ? 20.138 -4.324 -9.749 1.00 66.69 180 LEU A N 1
ATOM 1351 C CA . LEU A 1 180 ? 20.346 -4.214 -8.303 1.00 66.69 180 LEU A CA 1
ATOM 1352 C C . LEU A 1 180 ? 21.226 -3.008 -7.937 1.00 66.69 180 LEU A C 1
ATOM 1354 O O . LEU A 1 180 ? 20.961 -2.337 -6.943 1.00 66.69 180 LEU A O 1
ATOM 1358 N N . MET A 1 181 ? 22.226 -2.685 -8.765 1.00 63.75 181 MET A N 1
ATOM 1359 C CA . MET A 1 181 ? 23.095 -1.519 -8.550 1.00 63.75 181 MET A CA 1
ATOM 1360 C C . MET A 1 181 ? 22.335 -0.199 -8.690 1.00 63.75 181 MET A C 1
ATOM 1362 O O . MET A 1 181 ? 22.509 0.701 -7.871 1.00 63.75 181 MET A O 1
ATOM 1366 N N . ILE A 1 182 ? 21.448 -0.106 -9.683 1.00 68.88 182 ILE A N 1
ATOM 1367 C CA . ILE A 1 182 ? 20.573 1.059 -9.867 1.00 68.88 182 ILE A CA 1
ATOM 1368 C C . ILE A 1 182 ? 19.651 1.192 -8.649 1.00 68.88 182 ILE A C 1
ATOM 1370 O O . ILE A 1 182 ? 19.526 2.271 -8.072 1.00 68.88 182 ILE A O 1
ATOM 1374 N N . ARG A 1 183 ? 19.087 0.073 -8.177 1.00 71.25 183 ARG A N 1
ATOM 1375 C CA . ARG A 1 183 ? 18.167 0.083 -7.039 1.00 71.25 183 ARG A CA 1
ATOM 1376 C C . ARG A 1 183 ? 18.825 0.494 -5.722 1.00 71.25 183 ARG A C 1
ATOM 1378 O O . ARG A 1 183 ? 18.204 1.214 -4.942 1.00 71.25 183 ARG A O 1
ATOM 1385 N N . LEU A 1 184 ? 20.064 0.073 -5.468 1.00 70.88 184 LEU A N 1
ATOM 1386 C CA . LEU A 1 184 ? 20.814 0.507 -4.285 1.00 70.88 184 LEU A CA 1
ATOM 1387 C C . LEU A 1 184 ? 21.035 2.027 -4.273 1.00 70.88 184 LEU A C 1
ATOM 1389 O O . LEU A 1 184 ? 20.977 2.634 -3.206 1.00 70.88 184 LEU A O 1
ATOM 1393 N N . GLY A 1 185 ? 21.206 2.645 -5.447 1.00 68.88 185 GLY A N 1
ATOM 1394 C CA . GLY A 1 185 ? 21.301 4.101 -5.588 1.00 68.88 185 GLY A CA 1
ATOM 1395 C C . GLY A 1 185 ? 19.988 4.844 -5.311 1.00 68.88 185 GLY A C 1
ATOM 1396 O O . GLY A 1 185 ? 20.005 5.960 -4.801 1.00 68.88 185 GLY A O 1
ATOM 1397 N N . GLU A 1 186 ? 18.841 4.221 -5.584 1.00 73.12 186 GLU A N 1
ATOM 1398 C CA . GLU A 1 186 ? 17.510 4.812 -5.375 1.00 73.12 186 GLU A CA 1
ATOM 1399 C C . GLU A 1 186 ? 16.917 4.547 -3.981 1.00 73.12 186 GLU A C 1
ATOM 1401 O O . GLU A 1 186 ? 15.904 5.142 -3.598 1.00 73.12 186 GLU A O 1
ATOM 1406 N N . LEU A 1 187 ? 17.508 3.631 -3.212 1.00 78.50 187 LEU A N 1
ATOM 1407 C CA . LEU A 1 187 ? 17.016 3.230 -1.894 1.00 78.50 187 LEU A CA 1
ATOM 1408 C C . LEU A 1 187 ? 16.946 4.394 -0.883 1.00 78.50 187 LEU A C 1
ATOM 1410 O O . LEU A 1 187 ? 15.934 4.475 -0.182 1.00 78.50 187 LEU A O 1
ATOM 1414 N N . PRO A 1 188 ? 17.916 5.333 -0.827 1.00 79.50 188 PRO A N 1
ATOM 1415 C CA . PRO A 1 188 ? 17.826 6.505 0.044 1.00 79.50 188 PRO A CA 1
ATOM 1416 C C . PRO A 1 188 ? 16.621 7.391 -0.287 1.00 79.50 188 PRO A C 1
ATOM 1418 O O . PRO A 1 188 ? 15.880 7.790 0.609 1.00 79.50 188 PRO A O 1
ATOM 1421 N N . ILE A 1 189 ? 16.371 7.643 -1.575 1.00 77.94 189 ILE A N 1
ATOM 1422 C CA . ILE A 1 189 ? 15.230 8.452 -2.031 1.00 77.94 189 ILE A CA 1
ATOM 1423 C C . ILE A 1 189 ? 13.916 7.730 -1.711 1.00 77.94 189 ILE A C 1
ATOM 1425 O O . ILE A 1 189 ? 12.977 8.339 -1.199 1.00 77.94 189 ILE A O 1
ATOM 1429 N N . ALA A 1 190 ? 13.861 6.412 -1.925 1.00 78.19 190 ALA A N 1
ATOM 1430 C CA . ALA A 1 190 ? 12.696 5.607 -1.573 1.00 78.19 190 ALA A CA 1
ATOM 1431 C C . ALA A 1 190 ? 12.406 5.621 -0.064 1.00 78.19 190 ALA A C 1
ATOM 1433 O O . ALA A 1 190 ? 11.240 5.642 0.326 1.00 78.19 190 ALA A O 1
ATOM 1434 N N . LEU A 1 191 ? 13.440 5.641 0.784 1.00 83.62 191 LEU A N 1
ATOM 1435 C CA . LEU A 1 191 ? 13.292 5.777 2.234 1.00 83.62 191 LEU A CA 1
ATOM 1436 C C . LEU A 1 191 ? 12.678 7.132 2.591 1.00 83.62 191 LEU A C 1
ATOM 1438 O O . LEU A 1 191 ? 11.722 7.170 3.362 1.00 83.62 191 LEU A O 1
ATOM 1442 N N . VAL A 1 192 ? 13.156 8.224 1.987 1.00 83.38 192 VAL A N 1
ATOM 1443 C CA . VAL A 1 192 ? 12.590 9.567 2.198 1.00 83.38 192 VAL A CA 1
ATOM 1444 C C . VAL A 1 192 ? 11.105 9.596 1.829 1.00 83.38 192 VAL A C 1
ATOM 1446 O O . VAL A 1 192 ? 10.285 10.032 2.635 1.00 83.38 192 VAL A O 1
ATOM 1449 N N . VAL A 1 193 ? 10.726 9.057 0.665 1.00 83.12 193 VAL A N 1
ATOM 1450 C CA . VAL A 1 193 ? 9.313 8.954 0.252 1.00 83.12 193 VAL A CA 1
ATOM 1451 C C . VAL A 1 193 ? 8.496 8.126 1.245 1.00 83.12 193 VAL A C 1
ATOM 1453 O O . VAL A 1 193 ? 7.351 8.467 1.548 1.00 83.12 193 VAL A O 1
ATOM 1456 N N . HIS A 1 194 ? 9.067 7.049 1.783 1.00 83.56 194 HIS A N 1
ATOM 1457 C CA . HIS A 1 194 ? 8.388 6.206 2.764 1.00 83.56 194 HIS A CA 1
ATOM 1458 C C . HIS A 1 194 ? 8.179 6.924 4.104 1.00 83.56 194 HIS A C 1
ATOM 1460 O O . HIS A 1 194 ? 7.108 6.815 4.697 1.00 83.56 194 HIS A O 1
ATOM 1466 N N . VAL A 1 195 ? 9.163 7.709 4.552 1.00 85.31 195 VAL A N 1
ATOM 1467 C CA . VAL A 1 195 ? 9.058 8.546 5.756 1.00 85.31 195 VAL A CA 1
ATOM 1468 C C . VAL A 1 195 ? 8.005 9.636 5.567 1.00 85.31 195 VAL A C 1
ATOM 1470 O O . VAL A 1 195 ? 7.170 9.828 6.448 1.00 85.31 195 VAL A O 1
ATOM 1473 N N . LEU A 1 196 ? 7.969 10.296 4.406 1.00 86.38 196 LEU A N 1
ATOM 1474 C CA . LEU A 1 196 ? 6.929 11.279 4.089 1.00 86.38 196 LEU A CA 1
ATOM 1475 C C . LEU A 1 196 ? 5.530 10.646 4.110 1.00 86.38 196 LEU A C 1
ATOM 1477 O O . LEU A 1 196 ? 4.618 11.188 4.732 1.00 86.38 196 LEU A O 1
ATOM 1481 N N . ASN A 1 197 ? 5.368 9.464 3.509 1.00 87.50 197 ASN A N 1
ATOM 1482 C CA . ASN A 1 197 ? 4.112 8.712 3.563 1.00 87.50 197 ASN A CA 1
ATOM 1483 C C . ASN A 1 197 ? 3.735 8.289 4.994 1.00 87.50 197 ASN A C 1
ATOM 1485 O O . ASN A 1 197 ? 2.554 8.289 5.338 1.00 87.50 197 ASN A O 1
ATOM 1489 N N . CYS A 1 198 ? 4.712 7.980 5.850 1.00 85.56 198 CYS A N 1
ATOM 1490 C CA . CYS A 1 198 ? 4.475 7.695 7.266 1.00 85.56 198 CYS A CA 1
ATOM 1491 C C . CYS A 1 198 ? 3.917 8.926 7.996 1.00 85.56 198 CYS A C 1
ATOM 1493 O O . CYS A 1 198 ? 2.882 8.836 8.656 1.00 85.56 198 CYS A O 1
ATOM 1495 N N . LEU A 1 199 ? 4.535 10.097 7.811 1.00 86.44 199 LEU A N 1
ATOM 1496 C CA . LEU A 1 199 ? 4.068 11.355 8.406 1.00 86.44 199 LEU A CA 1
ATOM 1497 C C . LEU A 1 199 ? 2.657 11.727 7.931 1.00 86.44 199 LEU A C 1
ATOM 1499 O O . LEU A 1 199 ? 1.798 12.069 8.747 1.00 86.44 199 LEU A O 1
ATOM 1503 N N . LEU A 1 200 ? 2.389 11.594 6.629 1.00 85.88 200 LEU A N 1
ATOM 1504 C CA . LEU A 1 200 ? 1.055 11.806 6.063 1.00 85.88 200 LEU A CA 1
ATOM 1505 C C . LEU A 1 200 ? 0.035 10.821 6.637 1.00 85.88 200 LEU A C 1
ATOM 1507 O O . LEU A 1 200 ? -1.074 11.215 6.999 1.00 85.88 200 LEU A O 1
ATOM 1511 N N . SER A 1 201 ? 0.421 9.555 6.790 1.00 84.38 201 SER A N 1
ATOM 1512 C CA . SER A 1 201 ? -0.440 8.528 7.375 1.00 84.38 201 SER A CA 1
ATOM 1513 C C . SER A 1 201 ? -0.760 8.804 8.841 1.00 84.38 201 SER A C 1
ATOM 1515 O O . SER A 1 201 ? -1.890 8.566 9.253 1.00 84.38 201 SER A O 1
ATOM 1517 N N . ILE A 1 202 ? 0.167 9.365 9.625 1.00 85.44 202 ILE A N 1
ATOM 1518 C CA . ILE A 1 202 ? -0.116 9.806 11.001 1.00 85.44 202 ILE A CA 1
ATOM 1519 C C . ILE A 1 202 ? -1.168 10.922 10.999 1.00 85.44 202 ILE A C 1
ATOM 1521 O O . ILE A 1 202 ? -2.138 10.850 11.755 1.00 85.44 202 ILE A O 1
ATOM 1525 N N . GLY A 1 203 ? -1.016 11.927 10.129 1.00 83.06 203 GLY A N 1
ATOM 1526 C CA . GLY A 1 203 ? -1.977 13.027 10.014 1.00 83.06 203 GLY A CA 1
ATOM 1527 C C . GLY A 1 203 ? -3.370 12.545 9.604 1.00 83.06 203 GLY A C 1
ATOM 1528 O O . GLY A 1 203 ? -4.367 12.874 10.249 1.00 83.06 203 GLY A O 1
ATOM 1529 N N . ILE A 1 204 ? -3.443 11.691 8.581 1.00 84.56 204 ILE A N 1
ATOM 1530 C CA . ILE A 1 204 ? -4.709 11.118 8.111 1.00 84.56 204 ILE A CA 1
ATOM 1531 C C . ILE A 1 204 ? -5.319 10.205 9.171 1.00 84.56 204 ILE A C 1
ATOM 1533 O O . ILE A 1 204 ? -6.523 10.274 9.385 1.00 84.56 204 ILE A O 1
ATOM 1537 N N . TYR A 1 205 ? -4.524 9.407 9.888 1.00 82.19 205 TYR A N 1
ATOM 1538 C CA . TYR A 1 205 ? -5.022 8.557 10.971 1.00 82.19 205 TYR A CA 1
ATOM 1539 C C . TYR A 1 205 ? -5.719 9.376 12.069 1.00 82.19 205 TYR A C 1
ATOM 1541 O O . TYR A 1 205 ? -6.810 9.020 12.519 1.00 82.19 205 TYR A O 1
ATOM 1549 N N . GLN A 1 206 ? -5.143 10.518 12.457 1.00 80.56 206 GLN A N 1
ATOM 1550 C CA . GLN A 1 206 ? -5.759 11.419 13.436 1.00 80.56 206 GLN A CA 1
ATOM 1551 C C . GLN A 1 206 ? -7.064 12.045 12.925 1.00 80.56 206 GLN A C 1
ATOM 1553 O O . GLN A 1 206 ? -8.018 12.189 13.692 1.00 80.56 206 GLN A O 1
ATOM 1558 N N . LEU A 1 207 ? -7.129 12.401 11.639 1.00 80.19 207 LEU A N 1
ATOM 1559 C CA . LEU A 1 207 ? -8.357 12.896 11.010 1.00 80.19 207 LEU A CA 1
ATOM 1560 C C . LEU A 1 207 ? -9.423 11.801 10.926 1.00 80.19 207 LEU A C 1
ATOM 1562 O O . LEU A 1 207 ? -10.587 12.038 11.241 1.00 80.19 207 LEU A O 1
ATOM 1566 N N . LEU A 1 208 ? -9.018 10.584 10.572 1.00 78.75 208 LEU A N 1
ATOM 1567 C CA . LEU A 1 208 ? -9.896 9.430 10.439 1.00 78.75 208 LEU A CA 1
ATOM 1568 C C . LEU A 1 208 ? -10.580 9.106 11.771 1.00 78.75 208 LEU A C 1
ATOM 1570 O O . LEU A 1 208 ? -11.793 8.920 11.788 1.00 78.75 208 LEU A O 1
ATOM 1574 N N . LYS A 1 209 ? -9.846 9.149 12.896 1.00 73.69 209 LYS A N 1
ATOM 1575 C CA . LYS A 1 209 ? -10.425 8.993 14.246 1.00 73.69 209 LYS A CA 1
ATOM 1576 C C . LYS A 1 209 ? -11.526 10.017 14.559 1.00 73.69 209 LYS A C 1
ATOM 1578 O O . LYS A 1 209 ? -12.426 9.713 15.339 1.00 73.69 209 LYS A O 1
ATOM 1583 N N . LYS A 1 210 ? -11.448 11.227 13.996 1.00 74.81 210 LYS A N 1
ATOM 1584 C CA . LYS A 1 210 ? -12.424 12.305 14.236 1.00 74.81 210 LYS A CA 1
ATOM 1585 C C . LYS A 1 210 ? -13.640 12.222 13.317 1.00 74.81 210 LYS A C 1
ATOM 1587 O O . LYS A 1 210 ? -14.729 12.593 13.736 1.00 74.81 210 LYS A O 1
ATOM 1592 N N . VAL A 1 211 ? -13.444 11.780 12.076 1.00 78.06 211 VAL A N 1
ATOM 1593 C CA . VAL A 1 211 ? -14.464 11.844 11.017 1.00 78.06 211 VAL A CA 1
ATOM 1594 C C . VAL A 1 211 ? -15.261 10.544 10.891 1.00 78.06 211 VAL A C 1
ATOM 1596 O O . VAL A 1 211 ? -16.423 10.586 10.489 1.00 78.06 211 VAL A O 1
ATOM 1599 N N . LEU A 1 212 ? -14.677 9.381 11.213 1.00 76.00 212 LEU A N 1
ATOM 1600 C CA . LEU A 1 212 ? -15.376 8.113 11.002 1.00 76.00 212 LEU A CA 1
ATOM 1601 C C . LEU A 1 212 ? -16.462 7.835 12.059 1.00 76.00 212 LEU A C 1
ATOM 1603 O O . LEU A 1 212 ? -16.208 7.988 13.256 1.00 76.00 212 LEU A O 1
ATOM 1607 N N . PRO A 1 213 ? -17.642 7.331 11.638 1.00 68.94 213 PRO A N 1
ATOM 1608 C CA . PRO A 1 213 ? -18.692 6.903 12.553 1.00 68.94 213 PRO A CA 1
ATOM 1609 C C . PRO A 1 213 ? -18.231 5.717 13.412 1.00 68.94 213 PRO A C 1
ATOM 1611 O O . PRO A 1 213 ? -17.907 4.642 12.889 1.00 68.94 213 PRO A O 1
ATOM 1614 N N . LYS A 1 214 ? -18.226 5.908 14.736 1.00 67.44 214 LYS A N 1
ATOM 1615 C CA . LYS A 1 214 ? -17.801 4.897 15.723 1.00 67.44 214 LYS A CA 1
ATOM 1616 C C . LYS A 1 214 ? -18.712 3.665 15.737 1.00 67.44 214 LYS A C 1
ATOM 1618 O O . LYS A 1 214 ? -18.259 2.565 16.012 1.00 67.44 214 LYS 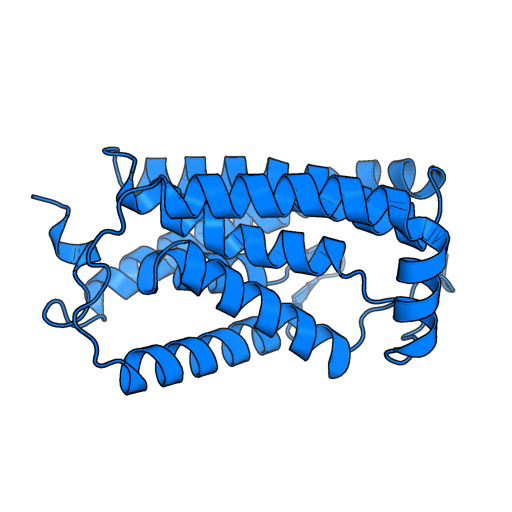A O 1
ATOM 1623 N N . ASP A 1 215 ? -19.974 3.838 15.357 1.00 60.91 215 ASP A N 1
ATOM 1624 C CA . ASP A 1 215 ? -21.003 2.801 15.236 1.00 60.91 215 ASP A CA 1
ATOM 1625 C C . ASP A 1 215 ? -20.721 1.775 14.124 1.00 60.91 215 ASP A C 1
ATOM 1627 O O . ASP A 1 215 ? -21.192 0.636 14.185 1.00 60.91 215 ASP A O 1
ATOM 1631 N N . LYS A 1 216 ? -19.937 2.152 13.104 1.00 65.62 216 LYS A N 1
ATOM 1632 C CA . LYS A 1 216 ? -19.643 1.294 11.942 1.00 65.62 216 LYS A CA 1
ATOM 1633 C C . LYS A 1 216 ? -18.222 0.750 11.930 1.00 65.62 216 LYS A C 1
ATOM 1635 O O . LYS A 1 216 ? -17.997 -0.321 11.359 1.00 65.62 216 LYS A O 1
ATOM 1640 N N . PHE A 1 217 ? -17.277 1.451 12.548 1.00 69.81 217 PHE A N 1
ATOM 1641 C CA . PHE A 1 217 ? -15.855 1.128 12.497 1.00 69.81 217 PHE A CA 1
ATOM 1642 C C . PHE A 1 217 ? -15.282 0.891 13.896 1.00 69.81 217 PHE A C 1
ATOM 1644 O O . PHE A 1 217 ? -15.050 1.818 14.667 1.00 69.81 217 PHE A O 1
ATOM 1651 N N . LEU A 1 218 ? -15.019 -0.381 14.198 1.00 60.09 218 LEU A N 1
ATOM 1652 C CA . LEU A 1 218 ? -14.743 -0.869 15.554 1.00 60.09 218 LEU A CA 1
ATOM 1653 C C . LEU A 1 218 ? -13.276 -0.702 15.976 1.00 60.09 218 LEU A C 1
ATOM 1655 O O . LEU A 1 218 ? -12.938 -0.881 17.143 1.00 60.09 218 LEU A O 1
ATOM 1659 N N . PHE A 1 219 ? -12.383 -0.326 15.055 1.00 63.16 219 PHE A N 1
ATOM 1660 C CA . PHE A 1 219 ? -10.972 -0.081 15.379 1.00 63.16 219 PHE A CA 1
ATOM 1661 C C . PHE A 1 219 ? -10.766 1.148 16.281 1.00 63.16 219 PHE A C 1
ATOM 1663 O O . PHE A 1 219 ? -9.719 1.268 16.907 1.00 63.16 219 PHE A O 1
ATOM 1670 N N . ILE A 1 220 ? -11.767 2.030 16.382 1.00 54.66 220 ILE A N 1
ATOM 1671 C CA . ILE A 1 220 ? -11.768 3.192 17.284 1.00 54.66 220 ILE A CA 1
ATOM 1672 C C . ILE A 1 220 ? -12.013 2.755 18.744 1.00 54.66 220 ILE A C 1
ATOM 1674 O O . ILE A 1 220 ? -11.667 3.473 19.675 1.00 54.66 220 ILE A O 1
ATOM 1678 N N . GLU A 1 221 ? -12.584 1.567 18.958 1.00 47.84 221 GLU A N 1
ATOM 1679 C CA . GLU A 1 221 ? -13.036 1.083 20.270 1.00 47.84 221 GLU A CA 1
ATOM 1680 C C . GLU A 1 221 ? -12.040 0.127 20.950 1.00 47.84 221 GLU A C 1
ATOM 1682 O O . GLU A 1 221 ? -12.156 -0.146 22.141 1.00 47.84 221 GLU A O 1
ATOM 1687 N N . SER A 1 222 ? -11.007 -0.324 20.224 1.00 46.75 222 SER A N 1
ATOM 1688 C CA . SER A 1 222 ? -9.899 -1.147 20.747 1.00 46.75 222 SER A CA 1
ATOM 1689 C C . SER A 1 222 ? -8.942 -0.382 21.686 1.00 46.75 222 SER A C 1
ATOM 1691 O O . SER A 1 222 ? -7.906 -0.924 22.072 1.00 46.75 222 SER A O 1
ATOM 1693 N N . GLU A 1 223 ? -9.262 0.869 22.020 1.00 41.91 223 GLU A N 1
ATOM 1694 C CA . GLU A 1 223 ? -8.504 1.747 22.923 1.00 41.91 223 GLU A CA 1
ATOM 1695 C C . GLU A 1 223 ? -8.999 1.658 24.389 1.00 41.91 223 GLU A C 1
ATOM 1697 O O . GLU A 1 223 ? -8.603 2.478 25.213 1.00 41.91 223 GLU A O 1
ATOM 1702 N N . LYS A 1 224 ? -9.857 0.677 24.722 1.00 32.88 224 LYS A N 1
ATOM 1703 C CA . LYS A 1 224 ? -10.215 0.319 26.108 1.00 32.88 224 LYS A CA 1
ATOM 1704 C C . LYS A 1 224 ? -9.415 -0.872 26.624 1.00 32.88 224 LYS A C 1
ATOM 1706 O O . LYS A 1 224 ? -9.325 -1.885 25.893 1.00 32.88 224 LYS A O 1
#

Sequence (224 aa):
MSNFLAPAPFDFVGIFKSIITRWYLYVGLAVVFVLLFIITALVKKPKVNNLSKTQNLVYMAIFSALCMVANIVQIPTPFIQASLVATMAFMSGILFGGAKGFIVAFLGDLIGGIIAPQGVYSPIIGVGTGMLGLIPGVVFYNVRLNDLLKIIISFALTFIVSSVLLNTVGVCLIYSPSALMIRLGELPIALVVHVLNCLLSIGIYQLLKKVLPKDKFLFIESEK